Protein AF-A0A7S2WC69-F1 (afdb_monomer_lite)

InterPro domains:
  IPR002048 EF-hand domain [PF13202] (11-28)
  IPR002048 EF-hand domain [PF13499] (43-105)
  IPR002048 EF-hand domain [PS50222] (3-37)
  IPR002048 EF-hand domain [PS50222] (38-73)
  IPR002048 EF-hand domain [SM00054] (7-35)
  IPR002048 EF-hand domain [SM00054] (42-70)
  IPR002048 EF-hand domain [cd00051] (42-104)
  IPR004481 Sodium/potassium/calcium exchanger [PTHR10846] (140-334)
  IPR004837 Sodium/calcium exchanger membrane region [PF01699] (178-333)
  IPR011992 EF-hand domain pair [SSF47473] (5-107)
  IPR018247 EF-Hand 1, calcium-binding site [PS00018] (51-63)
  IPR044880 NCX, central ion-binding domain superfamily [G3DSA:1.20.1420.30] (131-335)

Radius of gyration: 28.77 Å; chains: 1; bounding box: 78×55×78 Å

Foldseek 3Di:
DVVVVVVVVVVQVQQCPPPPSDRDPVSCVVVVVVVVVVLLVVLVVVVCQLPVVPPQFHALVSLVVVVVVVDPDDDPVNSVVLCVLLPVPVVVVPGHHSVSSSVSCCVDPVVVVVCVVVVVLVCVQPCLVCVVVVLVVVLVDPPDDPVSNVVCVVCVVVSVLVVQADRCSDPVSVVCVVRNVVSVVVSCVVVLVVVLVVLCVVCVVVLHFSVLSVVPVVVCVVCVVLVVVLVVCVVVVNNVVSVCSVVVVVVCCVVPVPPPVLVVVQVVCVVVVHPPHPDPCCVVPPLVVVLVVLVVVLVVQLVVLCVVVVVDDDPVSVVVNVVSVVVSSVVNVVSPDCVSSDDPPPPPPPPD

Sequence (352 aa):
SVLIEEQVQRAMDDMDLNQDGQIHFSEFVPWYTRSEERMRTKTRAVFDMFDKDKNGKIDKQEIGDLLSSLGNRVTEDEVENAIAALNAESLAEGGITFEDFKEWYENSLFWTKQIAAAEEAAESCESLWRNVVSQTRDLCSDEKPLRAKLVFLLSLPMLLLFCVIPDCRPPEKEWLAPFTFVGSIAMVGILSFGMVELAEIFGATIGVPDVVMGLTILAAGTSVPDLLSSVIVARQGLGDMAVSSSIGSNIFDVAVGLPIPWLAFNILVTVLDCDDFVQVDGSGSRGLVLNLIVLLCMIALVVVSIAASGWQMTQNFGFAMFIFYFVYLAIALGTTPESDFHRQRCNADDHD

Organism: NCBI:txid1034831

Secondary structure (DSSP, 8-state):
-HHHHHHHHHHHHHH-TT-SSS--HHHHHHHHHHHHHHHHHHHHHHHHHH-SS-SSEE-HHHHHHHHHHHSS---HHHHHHHHHHT-HHHHHTTSEEHHHHHHHHHHSHHHHHHHHHHHHHHHHHHHHHHHHHHHHHHHSSTTS-HHHHHHHHHHHHHHHHHTTS----STT-GGGHHHHHHHHHHHHHHHHHHHHHHHHHHHHHHT--HHHHIIIIIHHHHHHHHHHHHHHHHHTT-HHHHHHHHHHHHHHIIIIITHHHHHHHHHHHHHTT-S------GGGTTHHHHHHHHHHHHHHHHHHHHHHTTT---HHHHHHHHHHHHHHHHHHHHHS-GGGTS-----TT---

pLDDT: mean 73.13, std 13.86, range [34.28, 93.0]

Structure (mmCIF, N/CA/C/O backbone):
data_AF-A0A7S2WC69-F1
#
_entry.id   AF-A0A7S2WC69-F1
#
loop_
_atom_site.group_PDB
_atom_site.id
_atom_site.type_symbol
_atom_site.label_atom_id
_atom_site.label_alt_id
_atom_site.label_comp_id
_atom_site.label_asym_id
_atom_site.label_entity_id
_atom_site.label_seq_id
_atom_site.pdbx_PDB_ins_code
_atom_site.Cartn_x
_atom_site.Cartn_y
_atom_site.Cartn_z
_atom_site.occupancy
_atom_site.B_iso_or_equiv
_atom_site.auth_seq_id
_atom_site.auth_comp_id
_atom_site.auth_asym_id
_atom_site.auth_atom_id
_atom_site.pdbx_PDB_model_num
ATOM 1 N N . SER A 1 1 ? -14.532 -21.604 18.078 1.00 53.53 1 SER A N 1
ATOM 2 C CA . SER A 1 1 ? -14.069 -20.231 17.800 1.00 53.53 1 SER A CA 1
ATOM 3 C C . SER A 1 1 ? -12.737 -20.056 18.502 1.00 53.53 1 SER A C 1
ATOM 5 O O . SER A 1 1 ? -12.699 -19.627 19.642 1.00 53.53 1 SER A O 1
ATOM 7 N N . VAL A 1 2 ? -11.649 -20.462 17.843 1.00 42.81 2 VAL A N 1
ATOM 8 C CA . VAL A 1 2 ? -10.285 -20.462 18.418 1.00 42.81 2 VAL A CA 1
ATOM 9 C C . VAL A 1 2 ? -9.877 -19.061 18.902 1.00 42.81 2 VAL A C 1
ATOM 11 O O . VAL A 1 2 ? -9.259 -18.929 19.946 1.00 42.81 2 VAL A O 1
ATOM 14 N N . LEU A 1 3 ? -10.361 -18.020 18.214 1.00 41.25 3 LEU A N 1
ATOM 15 C CA . LEU A 1 3 ? -10.252 -16.613 18.620 1.00 41.25 3 LEU A CA 1
ATOM 16 C C . LEU A 1 3 ? -10.812 -16.317 20.022 1.00 41.25 3 LEU A C 1
ATOM 18 O O . LEU A 1 3 ? -10.233 -15.520 20.744 1.00 41.25 3 LEU A O 1
ATOM 22 N N . ILE A 1 4 ? -11.909 -16.966 20.425 1.00 50.53 4 ILE A N 1
ATOM 23 C CA . ILE A 1 4 ? -12.541 -16.716 21.731 1.00 50.53 4 ILE A CA 1
ATOM 24 C C . ILE A 1 4 ? -11.743 -17.395 22.849 1.00 50.53 4 ILE A C 1
ATOM 26 O O . ILE A 1 4 ? -11.533 -16.792 23.893 1.00 50.53 4 ILE A O 1
ATOM 30 N N . GLU A 1 5 ? -11.256 -18.621 22.633 1.00 54.81 5 GLU A N 1
ATOM 31 C CA . GLU A 1 5 ? -10.392 -19.305 23.612 1.00 54.81 5 GLU A CA 1
ATOM 32 C C . GLU A 1 5 ? -9.075 -18.554 23.825 1.00 54.81 5 GLU A C 1
ATOM 34 O O . GLU A 1 5 ? -8.616 -18.425 24.956 1.00 54.81 5 GLU A O 1
ATOM 39 N N . GLU A 1 6 ? -8.497 -17.999 22.760 1.00 57.31 6 GLU A N 1
ATOM 40 C CA . GLU A 1 6 ? -7.248 -17.245 22.840 1.00 57.31 6 GLU A CA 1
ATOM 41 C C . GLU A 1 6 ? -7.426 -15.896 23.558 1.00 57.31 6 GLU A C 1
ATOM 43 O O . GLU A 1 6 ? -6.585 -15.510 24.370 1.00 57.31 6 GLU A O 1
ATOM 48 N N . GLN A 1 7 ? -8.543 -15.201 23.320 1.00 49.44 7 GLN A N 1
ATOM 49 C CA . GLN A 1 7 ? -8.890 -13.974 24.044 1.00 49.44 7 GLN A CA 1
ATOM 50 C C . GLN A 1 7 ? -9.142 -14.237 25.536 1.00 49.44 7 GLN A C 1
ATOM 52 O O . GLN A 1 7 ? -8.671 -13.478 26.383 1.00 49.44 7 GLN A O 1
ATOM 57 N N . VAL A 1 8 ? -9.819 -15.340 25.872 1.00 64.75 8 VAL A N 1
ATOM 58 C CA . VAL A 1 8 ? -10.062 -15.742 27.267 1.00 64.75 8 VAL A CA 1
ATOM 59 C C . VAL A 1 8 ? -8.757 -16.115 27.972 1.00 64.75 8 VAL A C 1
ATOM 61 O O . VAL A 1 8 ? -8.552 -15.715 29.116 1.00 64.75 8 VAL A O 1
ATOM 64 N N . GLN A 1 9 ? -7.842 -16.810 27.292 1.00 71.12 9 GLN A N 1
ATOM 65 C CA . GLN A 1 9 ? -6.542 -17.165 27.863 1.00 71.12 9 GLN A CA 1
ATOM 66 C C . GLN A 1 9 ? -5.662 -15.929 28.112 1.00 71.12 9 GLN A C 1
ATOM 68 O O . GLN A 1 9 ? -5.011 -15.843 29.145 1.00 71.12 9 GLN A O 1
ATOM 73 N N . ARG A 1 10 ? -5.695 -14.922 27.230 1.00 62.84 10 ARG A N 1
ATOM 74 C CA . ARG A 1 10 ? -4.974 -13.652 27.448 1.00 62.84 10 ARG A CA 1
ATOM 75 C C . ARG A 1 10 ? -5.518 -12.858 28.628 1.00 62.84 10 ARG A C 1
ATOM 77 O O . ARG A 1 10 ? -4.741 -12.284 29.382 1.00 62.84 10 ARG A O 1
ATOM 84 N N . ALA A 1 11 ? -6.840 -12.819 28.783 1.00 66.00 11 ALA A N 1
ATOM 85 C CA . ALA A 1 11 ? -7.455 -12.187 29.944 1.00 66.00 11 ALA A CA 1
ATOM 86 C C . ALA A 1 11 ? -7.055 -12.916 31.238 1.00 66.00 11 ALA A C 1
ATOM 88 O O . ALA A 1 11 ? -6.791 -12.260 32.241 1.00 66.00 11 ALA A O 1
ATOM 89 N N . MET A 1 12 ? -6.954 -14.251 31.199 1.00 71.25 12 MET A N 1
ATOM 90 C CA . MET A 1 12 ? -6.432 -15.048 32.314 1.00 71.25 12 MET A CA 1
ATOM 91 C C . MET A 1 12 ? -4.975 -14.693 32.631 1.00 71.25 12 MET A C 1
ATOM 93 O O . MET A 1 12 ? -4.681 -14.435 33.789 1.00 71.25 12 MET A O 1
ATOM 97 N N . ASP A 1 13 ? -4.096 -14.599 31.631 1.00 76.38 13 ASP A N 1
ATOM 98 C CA . ASP A 1 13 ? -2.667 -14.314 31.838 1.00 76.38 13 ASP A CA 1
ATOM 99 C C . ASP A 1 13 ? -2.393 -12.880 32.356 1.00 76.38 13 ASP A C 1
ATOM 101 O O . ASP A 1 13 ? -1.411 -12.654 33.060 1.00 76.38 13 ASP A O 1
ATOM 105 N N . ASP A 1 14 ? -3.237 -11.899 32.009 1.00 69.75 14 ASP A N 1
ATOM 106 C CA . ASP A 1 14 ? -3.140 -10.508 32.500 1.00 69.75 14 ASP A CA 1
ATOM 107 C C . ASP A 1 14 ? -3.721 -10.340 33.919 1.00 69.75 14 ASP A C 1
ATOM 109 O O . ASP A 1 14 ? -3.318 -9.446 34.668 1.00 69.75 14 ASP A O 1
ATOM 113 N N . MET A 1 15 ? -4.660 -11.211 34.303 1.00 71.56 15 MET A N 1
ATOM 114 C CA . MET A 1 15 ? -5.221 -11.266 35.656 1.00 71.56 15 MET A CA 1
ATOM 115 C C . MET A 1 15 ? -4.369 -12.102 36.615 1.00 71.56 15 MET A C 1
ATOM 117 O O . MET A 1 15 ? -4.273 -11.754 37.788 1.00 71.56 15 MET A O 1
ATOM 121 N N . ASP A 1 16 ? -3.759 -13.186 36.142 1.00 79.44 16 ASP A N 1
ATOM 122 C CA . ASP A 1 16 ? -2.971 -14.121 36.944 1.00 79.44 16 ASP A CA 1
ATOM 123 C C . ASP A 1 16 ? -1.524 -13.624 37.125 1.00 79.44 16 ASP A C 1
ATOM 125 O O . ASP A 1 16 ? -0.579 -14.019 36.436 1.00 79.44 16 ASP A O 1
ATOM 129 N N . LEU A 1 17 ? -1.354 -12.703 38.077 1.00 73.25 17 LEU A N 1
ATOM 130 C CA . LEU A 1 17 ? -0.066 -12.081 38.396 1.00 73.25 17 LEU A CA 1
ATOM 131 C C . LEU A 1 17 ? 0.955 -13.073 38.968 1.00 73.25 17 LEU A C 1
ATOM 133 O O . LEU A 1 17 ? 2.161 -12.813 38.900 1.00 73.25 17 LEU A O 1
ATOM 137 N N . ASN A 1 18 ? 0.488 -14.164 39.572 1.00 77.38 18 ASN A N 1
ATOM 138 C CA . ASN A 1 18 ? 1.333 -15.149 40.234 1.00 77.38 18 ASN A CA 1
ATOM 139 C C . ASN A 1 18 ? 1.637 -16.382 39.346 1.00 77.38 18 ASN A C 1
ATOM 141 O O . ASN A 1 18 ? 2.547 -17.147 39.680 1.00 77.38 18 ASN A O 1
ATOM 145 N N . GLN A 1 19 ? 0.959 -16.505 38.197 1.00 76.56 19 GLN A N 1
ATOM 146 C CA . GLN A 1 19 ? 1.096 -17.561 37.188 1.00 76.56 19 GLN A CA 1
ATOM 147 C C . GLN A 1 19 ? 0.778 -18.974 37.704 1.00 76.56 19 GLN A C 1
ATOM 149 O O . GLN A 1 19 ? 1.393 -19.953 37.264 1.00 76.56 19 GLN A O 1
ATOM 154 N N . ASP A 1 20 ? -0.152 -19.104 38.648 1.00 80.44 20 ASP A N 1
ATOM 155 C CA . ASP A 1 20 ? -0.577 -20.392 39.207 1.00 80.44 20 ASP A CA 1
ATOM 156 C C . ASP A 1 20 ? -1.740 -21.051 38.439 1.00 80.44 20 ASP A C 1
ATOM 158 O O . ASP A 1 20 ? -2.115 -22.197 38.723 1.00 80.44 20 ASP A O 1
ATOM 162 N N . GLY A 1 21 ? -2.268 -20.370 37.420 1.00 74.75 21 GLY A N 1
ATOM 163 C CA . GLY A 1 21 ? -3.378 -20.817 36.588 1.00 74.75 21 GLY A CA 1
ATOM 164 C C . GLY A 1 21 ? -4.755 -20.626 37.230 1.00 74.75 21 GLY A C 1
ATOM 165 O O . GLY A 1 21 ? -5.743 -21.131 36.686 1.00 74.75 21 GLY A O 1
ATOM 166 N N . GLN A 1 22 ? -4.851 -19.938 38.372 1.00 74.50 22 GLN A N 1
ATOM 167 C CA . GLN A 1 22 ? -6.089 -19.621 39.079 1.00 74.50 22 GLN A CA 1
ATOM 168 C C . GLN A 1 22 ? -6.151 -18.130 39.418 1.00 74.50 22 GLN A C 1
ATOM 170 O O . GLN A 1 22 ? -5.330 -17.593 40.143 1.00 74.50 22 GLN A O 1
ATOM 175 N N . ILE A 1 23 ? -7.212 -17.450 38.982 1.00 76.69 23 ILE A N 1
ATOM 176 C CA . ILE A 1 23 ? -7.395 -16.042 39.348 1.00 76.69 23 ILE A CA 1
ATOM 177 C C . ILE A 1 23 ? -7.898 -15.959 40.785 1.00 76.69 23 ILE A C 1
ATOM 179 O O . ILE A 1 23 ? -9.058 -16.278 41.081 1.00 76.69 23 ILE A O 1
ATOM 183 N N . HIS A 1 24 ? -7.051 -15.469 41.683 1.00 73.81 24 HIS A N 1
ATOM 184 C CA . HIS A 1 24 ? -7.462 -15.187 43.045 1.00 73.81 24 HIS A CA 1
ATOM 185 C C . HIS A 1 24 ? -8.187 -13.838 43.141 1.00 73.81 24 HIS A C 1
ATOM 187 O O . HIS A 1 24 ? -7.911 -12.882 42.418 1.00 73.81 24 HIS A O 1
ATOM 193 N N . PHE A 1 25 ? -9.116 -13.719 44.097 1.00 69.56 25 PHE A N 1
ATOM 194 C CA . PHE A 1 25 ? -9.890 -12.486 44.312 1.00 69.56 25 PHE A CA 1
ATOM 195 C C . PHE A 1 25 ? -8.993 -11.252 44.534 1.00 69.56 25 PHE A C 1
ATOM 197 O O . PHE A 1 25 ? -9.335 -10.143 44.132 1.00 69.56 25 PHE A O 1
ATOM 204 N N . SER A 1 26 ? -7.816 -11.448 45.134 1.00 64.38 26 SER A N 1
ATOM 205 C CA . SER A 1 26 ? -6.798 -10.412 45.336 1.00 64.38 26 SER A CA 1
ATOM 206 C C . SER A 1 26 ? -6.163 -9.886 44.046 1.00 64.38 26 SER A C 1
ATOM 208 O O . SER A 1 26 ? -5.650 -8.772 44.053 1.00 64.38 26 SER A O 1
ATOM 210 N N . GLU A 1 27 ? -6.188 -10.662 42.966 1.00 69.00 27 GLU A N 1
ATOM 211 C CA . GLU A 1 27 ? -5.619 -10.313 41.658 1.00 69.00 27 GLU A CA 1
ATOM 212 C C . GLU A 1 27 ? -6.696 -9.764 40.718 1.00 69.00 27 GLU A C 1
ATOM 214 O O . GLU A 1 27 ? -6.474 -8.794 39.992 1.00 69.00 27 GLU A O 1
ATOM 219 N N . PHE A 1 28 ? -7.913 -10.299 40.836 1.00 64.12 28 PHE A N 1
ATOM 220 C CA . PHE A 1 28 ? -9.080 -9.817 40.107 1.00 64.12 28 PHE A CA 1
ATOM 221 C C . PHE A 1 28 ? -9.453 -8.370 40.463 1.00 64.12 28 PHE A C 1
ATOM 223 O O . PHE A 1 28 ? -9.765 -7.574 39.581 1.00 64.12 28 PHE A O 1
ATOM 230 N N . VAL A 1 29 ? -9.415 -7.998 41.748 1.00 66.56 29 VAL A N 1
ATOM 231 C CA . VAL A 1 29 ? -9.872 -6.671 42.203 1.00 66.56 29 VAL A CA 1
ATOM 232 C C . VAL A 1 29 ? -9.040 -5.519 41.611 1.00 66.56 29 VAL A C 1
ATOM 234 O O . VAL A 1 29 ? -9.641 -4.594 41.058 1.00 66.56 29 VAL A O 1
ATOM 237 N N . PRO A 1 30 ? -7.693 -5.530 41.664 1.00 60.88 30 PRO A N 1
ATOM 238 C CA . PRO A 1 30 ? -6.872 -4.497 41.032 1.00 60.88 30 PRO A CA 1
ATOM 239 C C . PRO A 1 30 ? -7.063 -4.421 39.516 1.00 60.88 30 PRO A C 1
ATOM 241 O O . PRO A 1 30 ? -7.145 -3.322 38.967 1.00 60.88 30 PRO A O 1
ATOM 244 N N . TRP A 1 31 ? -7.157 -5.572 38.845 1.00 63.47 31 TRP A N 1
ATOM 245 C CA . TRP A 1 31 ? -7.359 -5.644 37.400 1.00 63.47 31 TRP A CA 1
ATOM 246 C C . TRP A 1 31 ? -8.713 -5.050 36.991 1.00 63.47 31 TRP A C 1
ATOM 248 O O . TRP A 1 31 ? -8.769 -4.145 36.155 1.00 63.47 31 TRP A O 1
ATOM 258 N N . TYR A 1 32 ? -9.789 -5.465 37.666 1.00 57.19 32 TYR A N 1
ATOM 259 C CA . TYR A 1 32 ? -11.140 -4.956 37.440 1.00 57.19 32 TYR A CA 1
ATOM 260 C C . TYR A 1 32 ? -11.206 -3.443 37.681 1.00 57.19 32 TYR A C 1
ATOM 262 O O . TYR A 1 32 ? -11.653 -2.702 36.808 1.00 57.19 32 TYR A O 1
ATOM 270 N N . THR A 1 33 ? -10.654 -2.963 38.799 1.00 52.22 33 THR A N 1
ATOM 271 C CA . THR A 1 33 ? -10.643 -1.530 39.148 1.00 52.22 33 THR A CA 1
ATOM 272 C C . THR A 1 33 ? -9.888 -0.701 38.102 1.00 52.22 33 THR A C 1
ATOM 274 O O . THR A 1 33 ? -10.355 0.355 37.682 1.00 52.22 33 THR A O 1
ATOM 277 N N . ARG A 1 34 ? -8.745 -1.200 37.611 1.00 54.56 34 ARG A N 1
ATOM 278 C CA . ARG A 1 34 ? -7.941 -0.531 36.577 1.00 54.56 34 ARG A CA 1
ATOM 279 C C . ARG A 1 34 ? -8.631 -0.520 35.215 1.00 54.56 34 ARG A C 1
ATOM 281 O O . ARG A 1 34 ? -8.508 0.457 34.471 1.00 54.56 34 ARG A O 1
ATOM 288 N N . SER A 1 35 ? -9.327 -1.604 34.878 1.00 55.62 35 SER A N 1
ATOM 289 C CA . SER A 1 35 ? -10.117 -1.700 33.650 1.00 55.62 35 SER A CA 1
ATOM 290 C C . SER A 1 35 ? -11.282 -0.706 33.678 1.00 55.62 35 SER A C 1
ATOM 292 O O . SER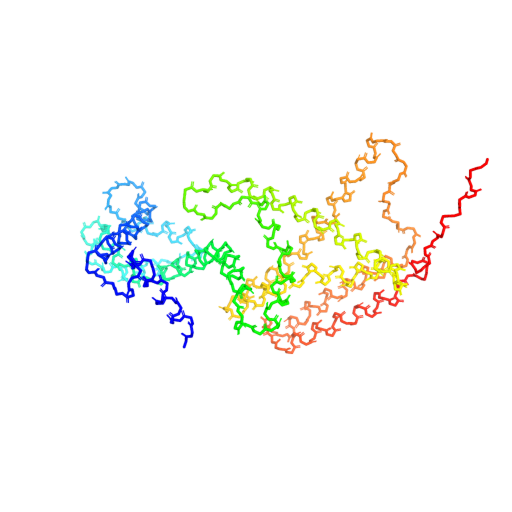 A 1 35 ? -11.457 0.056 32.727 1.00 55.62 35 SER A O 1
ATOM 294 N N . GLU A 1 36 ? -11.989 -0.613 34.806 1.00 59.84 36 GLU A N 1
ATOM 295 C CA . GLU A 1 36 ? -13.123 0.289 34.979 1.00 59.84 36 GLU A CA 1
ATOM 296 C C . GLU A 1 36 ? -12.679 1.757 34.935 1.00 59.84 36 GLU A C 1
ATOM 298 O O . GLU A 1 36 ? -13.287 2.579 34.252 1.00 59.84 36 GLU A O 1
ATOM 303 N N . GLU A 1 37 ? -11.562 2.093 35.586 1.00 55.88 37 GLU A N 1
ATOM 304 C CA . GLU A 1 37 ? -11.028 3.456 35.619 1.00 55.88 37 GLU A CA 1
ATOM 305 C C . GLU A 1 37 ? -10.541 3.921 34.235 1.00 55.88 37 GLU A C 1
ATOM 307 O O . GLU A 1 37 ? -10.793 5.061 33.831 1.00 55.88 37 GLU A O 1
ATOM 312 N N . ARG A 1 38 ? -9.923 3.026 33.448 1.00 59.53 38 ARG A N 1
ATOM 313 C CA . ARG A 1 38 ? -9.536 3.302 32.053 1.00 59.53 38 ARG A CA 1
ATOM 314 C C . ARG A 1 38 ? -10.759 3.558 31.171 1.00 59.53 38 ARG A C 1
ATOM 316 O O . ARG A 1 38 ? -10.749 4.502 30.379 1.00 59.53 38 ARG A O 1
ATOM 323 N N . MET A 1 39 ? -11.800 2.740 31.312 1.00 57.81 39 MET A N 1
ATOM 324 C CA . MET A 1 39 ? -13.048 2.890 30.558 1.00 57.81 39 MET A CA 1
ATOM 325 C C . MET A 1 39 ? -13.786 4.168 30.955 1.00 57.81 39 MET A C 1
ATOM 327 O O . MET A 1 39 ? -14.217 4.923 30.085 1.00 57.81 39 MET A O 1
ATOM 331 N N . ARG A 1 40 ? -13.829 4.491 32.252 1.00 67.56 40 ARG A N 1
ATOM 332 C CA . ARG A 1 40 ? -14.425 5.734 32.753 1.00 67.56 40 ARG A CA 1
ATOM 333 C C . ARG A 1 40 ? -13.680 6.966 32.248 1.00 67.56 40 ARG A C 1
ATOM 335 O O . ARG A 1 40 ? -14.319 7.942 31.878 1.00 67.56 40 ARG A O 1
ATOM 342 N N . THR A 1 41 ? -12.349 6.913 32.185 1.00 66.44 41 THR A N 1
ATOM 343 C CA . THR A 1 41 ? -11.512 8.024 31.699 1.00 66.44 41 THR A CA 1
ATOM 344 C C . THR A 1 41 ? -11.724 8.273 30.206 1.00 66.44 41 THR A C 1
ATOM 346 O O . THR A 1 41 ? -11.879 9.420 29.796 1.00 66.44 41 THR A O 1
ATOM 349 N N . LYS A 1 42 ? -11.798 7.213 29.390 1.00 64.94 42 LYS A N 1
ATOM 350 C CA . LYS A 1 42 ? -12.110 7.329 27.956 1.00 64.94 42 LYS A CA 1
ATOM 351 C C . LYS A 1 42 ? -13.516 7.880 27.726 1.00 64.94 42 LYS A C 1
ATOM 353 O O . LYS A 1 42 ? -13.671 8.838 26.980 1.00 64.94 42 LYS A O 1
ATOM 358 N N . THR A 1 43 ? -14.517 7.332 28.410 1.00 68.50 43 THR A N 1
ATOM 359 C CA . THR A 1 43 ? -15.909 7.800 28.313 1.00 68.50 43 THR A CA 1
ATOM 360 C C . THR A 1 43 ? -16.051 9.244 28.784 1.00 68.50 43 THR A C 1
ATOM 362 O O . THR A 1 43 ? -16.792 10.017 28.186 1.00 68.50 43 THR A O 1
ATOM 365 N N . ARG A 1 44 ? -15.280 9.648 29.802 1.00 77.19 44 ARG A N 1
ATOM 366 C CA . ARG A 1 44 ? -15.229 11.035 30.269 1.00 77.19 44 ARG A CA 1
ATOM 367 C C . ARG A 1 44 ? -14.581 11.976 29.265 1.00 77.19 44 ARG A C 1
ATOM 369 O O . ARG A 1 44 ? -15.126 13.042 29.029 1.00 77.19 44 ARG A O 1
ATOM 376 N N . ALA A 1 45 ? -13.471 11.579 28.649 1.00 75.00 45 ALA A N 1
ATOM 377 C CA . ALA A 1 45 ? -12.839 12.379 27.604 1.00 75.00 45 ALA A CA 1
ATOM 378 C C . ALA A 1 45 ? -13.790 12.605 26.423 1.00 75.00 45 ALA A C 1
ATOM 380 O O . ALA A 1 45 ? -13.847 13.707 25.890 1.00 75.00 45 ALA A O 1
ATOM 381 N N . VAL A 1 46 ? -14.568 11.581 26.057 1.00 71.50 46 VAL A N 1
ATOM 382 C CA . VAL A 1 46 ? -15.622 11.709 25.051 1.00 71.50 46 VAL A CA 1
ATOM 383 C C . VAL A 1 46 ? -16.701 12.667 25.549 1.00 71.50 46 VAL A C 1
ATOM 385 O O . VAL A 1 46 ? -16.964 13.636 24.864 1.00 71.50 46 VAL A O 1
ATOM 388 N N . PHE A 1 47 ? -17.255 12.495 26.750 1.00 76.19 47 PHE A N 1
ATOM 389 C CA . PHE A 1 47 ? -18.244 13.427 27.312 1.00 76.19 47 PHE A CA 1
ATOM 390 C C . PHE A 1 47 ? -17.765 14.890 27.317 1.00 76.19 47 PHE A C 1
ATOM 392 O O . PHE A 1 47 ? -18.492 15.779 26.891 1.00 76.19 47 PHE A O 1
ATOM 399 N N . ASP A 1 48 ? -16.519 15.141 27.721 1.00 79.44 48 ASP A N 1
ATOM 400 C CA . ASP A 1 48 ? -15.932 16.484 27.769 1.00 79.44 48 ASP A CA 1
ATOM 401 C C . ASP A 1 48 ? -15.706 17.091 26.362 1.00 79.44 48 ASP A C 1
ATOM 403 O O . ASP A 1 48 ? -15.492 18.296 26.238 1.00 79.44 48 ASP A O 1
ATOM 407 N N . MET A 1 49 ? -15.733 16.286 25.288 1.00 73.69 49 MET A N 1
ATOM 408 C CA . MET A 1 49 ? -15.784 16.797 23.909 1.00 73.69 49 MET A CA 1
ATOM 409 C C . MET A 1 49 ? -17.190 17.262 23.506 1.00 73.69 49 MET A C 1
ATOM 411 O O . MET A 1 49 ? -17.310 18.074 22.588 1.00 73.69 49 MET A O 1
ATOM 415 N N . PHE A 1 50 ? -18.233 16.724 24.144 1.00 73.94 50 PHE A N 1
ATOM 416 C CA . PHE A 1 50 ? -19.635 17.035 23.859 1.00 73.94 50 PHE A CA 1
ATOM 417 C C . PHE A 1 50 ? -20.093 18.243 24.686 1.00 73.94 50 PHE A C 1
ATOM 419 O O . PHE A 1 50 ? -20.752 19.118 24.141 1.00 73.94 50 PHE A O 1
ATOM 426 N N . ASP A 1 51 ? -19.682 18.306 25.955 1.00 80.00 51 ASP A N 1
ATOM 427 C CA . ASP A 1 51 ? -19.900 19.415 26.892 1.00 80.00 51 ASP A CA 1
ATOM 428 C C . ASP A 1 51 ? -18.913 20.568 26.599 1.00 80.00 51 ASP A C 1
ATOM 430 O O . ASP A 1 51 ? -17.846 20.698 27.215 1.00 80.00 51 ASP A O 1
ATOM 434 N N . LYS A 1 52 ? -19.223 21.384 25.580 1.00 75.19 52 LYS A N 1
ATOM 435 C CA . LYS A 1 52 ? -18.337 22.461 25.094 1.00 75.19 52 LYS A CA 1
ATOM 436 C C . LYS A 1 52 ? -18.231 23.594 26.101 1.00 75.19 52 LYS A C 1
ATOM 438 O O . LYS A 1 52 ? -17.175 24.229 26.207 1.00 75.19 52 LYS A O 1
ATOM 443 N N . ASP A 1 53 ? -19.327 23.889 26.787 1.00 79.75 53 ASP A N 1
ATOM 444 C CA . ASP A 1 53 ? -19.383 24.952 27.783 1.00 79.75 53 ASP A CA 1
ATOM 445 C C . ASP A 1 53 ? -18.883 24.497 29.171 1.00 79.75 53 ASP A C 1
ATOM 447 O O . ASP A 1 53 ? -18.682 25.335 30.057 1.00 79.75 53 ASP A O 1
ATOM 451 N N . LYS A 1 54 ? -18.566 23.201 29.315 1.00 80.19 54 LYS A N 1
ATOM 452 C CA . LYS A 1 54 ? -18.057 22.552 30.530 1.00 80.19 54 LYS A CA 1
ATOM 453 C C . LYS A 1 54 ? -19.005 22.706 31.711 1.00 80.19 54 LYS A C 1
ATOM 455 O O . LYS A 1 54 ? -18.557 22.801 32.862 1.00 80.19 54 LYS A O 1
ATOM 460 N N . ASN A 1 55 ? -20.304 22.774 31.441 1.00 82.06 55 ASN A N 1
ATOM 461 C CA . ASN A 1 55 ? -21.326 22.936 32.463 1.00 82.06 55 ASN A CA 1
ATOM 462 C C . ASN A 1 55 ? -21.642 21.608 33.193 1.00 82.06 55 ASN A C 1
ATOM 464 O O . ASN A 1 55 ? -22.340 21.615 34.212 1.00 82.06 55 ASN A O 1
ATOM 468 N N . GLY A 1 56 ? -21.088 20.482 32.727 1.00 77.62 56 GLY A N 1
ATOM 469 C CA . GLY A 1 56 ? -21.281 19.145 33.283 1.00 77.62 56 GLY A CA 1
ATOM 470 C C . GLY A 1 56 ? -22.527 18.419 32.771 1.00 77.62 56 GLY A C 1
ATOM 471 O O . GLY A 1 56 ? -22.867 17.364 33.317 1.00 77.62 56 GLY A O 1
ATOM 472 N N . 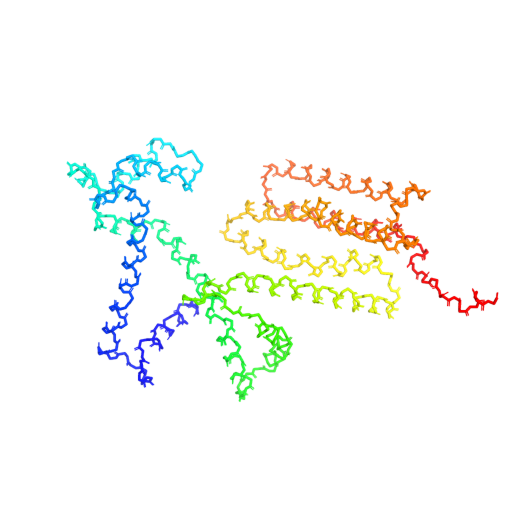LYS A 1 57 ? -23.206 18.965 31.760 1.00 81.50 57 LYS A N 1
ATOM 473 C CA . LYS A 1 57 ? -24.402 18.436 31.101 1.00 81.50 57 LYS A CA 1
ATOM 474 C C . LYS A 1 57 ? -24.310 18.666 29.591 1.00 81.50 57 LYS A C 1
ATOM 476 O O . LYS A 1 57 ? -23.799 19.682 29.155 1.00 81.50 57 LYS A O 1
ATOM 481 N N . ILE A 1 58 ? -24.871 17.751 28.805 1.00 78.12 58 ILE A N 1
ATOM 482 C CA . ILE A 1 58 ? -24.938 17.901 27.345 1.00 78.12 58 ILE A CA 1
ATOM 483 C C . ILE A 1 58 ? -26.344 18.352 26.946 1.00 78.12 58 ILE A C 1
ATOM 485 O O . ILE A 1 58 ? -27.337 17.702 27.305 1.00 78.12 58 ILE A O 1
ATOM 489 N N . ASP A 1 59 ? -26.439 19.448 26.196 1.00 78.00 59 ASP A N 1
ATOM 490 C CA . ASP A 1 59 ? -27.711 19.981 25.708 1.00 78.00 59 ASP A CA 1
ATOM 491 C C . ASP A 1 59 ? -28.076 19.535 24.272 1.00 78.00 59 ASP A C 1
ATOM 493 O O . ASP A 1 59 ? -27.305 18.903 23.547 1.00 78.00 59 ASP A O 1
ATOM 497 N N . LYS A 1 60 ? -29.307 19.846 23.835 1.00 73.62 60 LYS A N 1
ATOM 498 C CA . LYS A 1 60 ? -29.815 19.463 22.501 1.00 73.62 60 LYS A CA 1
ATOM 499 C C . LYS A 1 60 ? -29.010 20.094 21.353 1.00 73.62 60 LYS A C 1
ATOM 501 O O . LYS A 1 60 ? -28.933 19.498 20.278 1.00 73.62 60 LYS A O 1
ATOM 506 N N . GLN A 1 61 ? -28.453 21.288 21.548 1.00 73.75 61 GLN A N 1
ATOM 507 C CA . GLN A 1 61 ? -27.664 21.983 20.530 1.00 73.75 61 GLN A CA 1
ATOM 508 C C . GLN A 1 61 ? -26.272 21.359 20.406 1.00 73.75 61 GLN A C 1
ATOM 510 O O . GLN A 1 61 ? -25.820 21.123 19.289 1.00 73.75 61 GLN A O 1
ATOM 515 N N . GLU A 1 62 ? -25.646 20.989 21.520 1.00 76.69 62 GLU A N 1
ATOM 516 C CA . GLU A 1 62 ? -24.355 20.297 21.553 1.00 76.69 62 GLU A CA 1
ATOM 517 C C . GLU A 1 62 ? -24.415 18.914 20.891 1.00 76.69 62 GLU A C 1
ATOM 519 O O . GLU A 1 62 ? -23.530 18.562 20.106 1.00 76.69 62 GLU A O 1
ATOM 524 N N . ILE A 1 63 ? -25.500 18.161 21.111 1.00 72.38 63 ILE A N 1
ATOM 525 C CA . ILE A 1 63 ? -25.745 16.881 20.420 1.00 72.38 63 ILE A CA 1
ATOM 526 C C . ILE A 1 63 ? -25.869 17.095 18.904 1.00 72.38 63 ILE A C 1
ATOM 528 O O . ILE A 1 63 ? -25.280 16.348 18.121 1.00 72.38 63 ILE A O 1
ATOM 532 N N . GLY A 1 64 ? -26.621 18.116 18.476 1.00 68.62 64 GLY A N 1
ATOM 533 C CA . GLY A 1 64 ? -26.839 18.423 17.057 1.00 68.62 64 GLY A CA 1
ATOM 534 C C . GLY A 1 64 ? -25.572 18.892 16.333 1.00 68.62 64 GLY A C 1
ATOM 535 O O . GLY A 1 64 ? -25.271 18.421 15.231 1.00 68.62 64 GLY A O 1
ATOM 536 N N . ASP A 1 65 ? -24.798 19.770 16.971 1.00 72.00 65 ASP A N 1
ATOM 537 C CA . ASP A 1 65 ? -23.492 20.239 16.496 1.00 72.00 65 ASP A CA 1
ATOM 538 C C . ASP A 1 65 ? -22.527 19.072 16.272 1.00 72.00 65 ASP A C 1
ATOM 540 O O . ASP A 1 65 ? -21.796 19.019 15.280 1.00 72.00 65 ASP A O 1
ATOM 544 N N . LEU A 1 66 ? -22.524 18.122 17.203 1.00 66.62 66 LEU A N 1
ATOM 545 C CA . LEU A 1 66 ? -21.604 17.002 17.178 1.00 66.62 66 LEU A CA 1
ATOM 546 C C . LEU A 1 66 ? -21.993 15.951 16.140 1.00 66.62 66 LEU A C 1
ATOM 548 O O . LEU A 1 66 ? -21.130 15.503 15.383 1.00 66.62 66 LEU A O 1
ATOM 552 N N . LEU A 1 67 ? -23.276 15.600 16.052 1.00 64.44 67 LEU A N 1
ATOM 553 C CA . LEU A 1 67 ? -23.783 14.711 15.006 1.00 64.44 67 LEU A CA 1
ATOM 554 C C . LEU A 1 67 ? -23.462 15.275 13.613 1.00 64.44 67 LEU A C 1
ATOM 556 O O . LEU A 1 67 ? -23.024 14.537 12.731 1.00 64.44 67 LEU A O 1
ATOM 560 N N . SER A 1 68 ? -23.548 16.599 13.460 1.00 66.06 68 SER A N 1
ATOM 561 C CA . SER A 1 68 ? -23.141 17.307 12.241 1.00 66.06 68 SER A CA 1
ATOM 562 C C . SER A 1 68 ? -21.627 17.285 11.983 1.00 66.06 68 SER A C 1
ATOM 564 O O . SER A 1 68 ? -21.203 17.410 10.836 1.00 66.06 68 SER A O 1
ATOM 566 N N . SER A 1 69 ? -20.799 17.133 13.022 1.00 61.59 69 SER A N 1
ATOM 567 C CA . SER A 1 69 ? -19.335 17.042 12.901 1.00 61.59 69 SER A CA 1
ATOM 568 C C . SER A 1 69 ? -18.823 15.625 12.606 1.00 61.59 69 SER A C 1
ATOM 570 O O . SER A 1 69 ? -17.768 15.472 11.995 1.00 61.59 69 SER A O 1
ATOM 572 N N . LEU A 1 70 ? -19.571 14.592 13.012 1.00 50.78 70 LEU A N 1
ATOM 573 C CA . LEU A 1 70 ? -19.208 13.177 12.853 1.00 50.78 70 LEU A CA 1
ATOM 574 C C . LEU A 1 70 ? -19.740 12.540 11.556 1.00 50.78 70 LEU A C 1
ATOM 576 O O . LEU A 1 70 ? -19.331 11.431 11.212 1.00 50.78 70 LEU A O 1
ATOM 580 N N . GLY A 1 71 ? -20.627 13.217 10.823 1.00 48.41 71 GLY A N 1
ATOM 581 C CA . GLY A 1 71 ? -21.195 12.722 9.569 1.00 48.41 71 GLY A CA 1
ATOM 582 C C . GLY A 1 71 ? -21.748 13.838 8.683 1.00 48.41 71 GLY A C 1
ATOM 583 O O . GLY A 1 71 ? -22.090 14.922 9.145 1.00 48.41 71 GLY A O 1
ATOM 584 N N . ASN A 1 72 ? -21.846 13.580 7.377 1.00 47.00 72 ASN A N 1
ATOM 585 C CA . ASN A 1 72 ? -22.462 14.524 6.446 1.00 47.00 72 ASN A CA 1
ATOM 586 C C . ASN A 1 72 ? -23.988 14.565 6.631 1.00 47.00 72 ASN A C 1
ATOM 588 O O . ASN A 1 72 ? -24.642 13.535 6.515 1.00 47.00 72 ASN A O 1
ATOM 592 N N . ARG A 1 73 ? -24.515 15.785 6.828 1.00 45.09 73 ARG A N 1
ATOM 593 C CA . ARG A 1 73 ? -25.940 16.180 6.888 1.00 45.09 73 ARG A CA 1
ATOM 594 C C . ARG A 1 73 ? -26.830 15.217 7.670 1.00 45.09 73 ARG A C 1
ATOM 596 O O . ARG A 1 73 ? -27.651 14.511 7.092 1.00 45.09 73 ARG A O 1
ATOM 603 N N . VAL A 1 74 ? -26.708 15.288 8.987 1.00 56.25 74 VAL A N 1
ATOM 604 C CA . VAL A 1 74 ? -27.677 14.684 9.898 1.00 56.25 74 VAL A CA 1
ATOM 605 C C . VAL A 1 74 ? -29.001 15.439 9.785 1.00 56.25 74 VAL A C 1
ATOM 607 O O . VAL A 1 74 ? -29.032 16.672 9.794 1.00 56.25 74 VAL A O 1
ATOM 610 N N . THR A 1 75 ? -30.086 14.699 9.599 1.00 63.72 75 THR A N 1
ATOM 611 C CA . THR A 1 75 ? -31.445 15.256 9.527 1.00 63.72 75 THR A CA 1
ATOM 612 C C . THR A 1 75 ? -31.998 15.510 10.932 1.00 63.72 75 THR A C 1
ATOM 614 O O . THR A 1 75 ? -31.620 14.819 11.876 1.00 63.72 75 THR A O 1
ATOM 617 N N . GLU A 1 76 ? -32.887 16.499 11.105 1.00 62.03 76 GLU A N 1
ATOM 618 C CA . GLU A 1 76 ? -33.496 16.791 12.422 1.00 62.03 76 GLU A CA 1
ATOM 619 C C . GLU A 1 76 ? -34.164 15.546 13.034 1.00 62.03 76 GLU A C 1
ATOM 621 O O . GLU A 1 76 ? -34.059 15.327 14.239 1.00 62.03 76 GLU A O 1
ATOM 626 N N . ASP A 1 77 ? -34.730 14.676 12.193 1.00 63.75 77 ASP A N 1
ATOM 627 C CA . ASP A 1 77 ? -35.331 13.401 12.592 1.00 63.75 77 ASP A CA 1
ATOM 628 C C . ASP A 1 77 ? -34.308 12.423 13.204 1.00 63.75 77 ASP A C 1
ATOM 630 O O . ASP A 1 77 ? -34.621 11.685 14.136 1.00 63.75 77 ASP A O 1
ATOM 634 N N . GLU A 1 78 ? -33.063 12.399 12.720 1.00 63.16 78 GLU A N 1
ATOM 635 C CA . GLU A 1 78 ? -31.994 11.556 13.278 1.00 63.16 78 GLU A CA 1
ATOM 636 C C . GLU A 1 78 ? -31.495 12.087 14.623 1.00 63.16 78 GLU A C 1
ATOM 638 O O . GLU A 1 78 ? -31.214 11.299 15.528 1.00 63.16 78 GLU A O 1
ATOM 643 N N . VAL A 1 79 ? -31.442 13.414 14.776 1.00 63.78 79 VAL A N 1
ATOM 644 C CA . VAL A 1 79 ? -31.138 14.058 16.060 1.00 63.78 79 VAL A CA 1
ATOM 645 C C . VAL A 1 79 ? -32.241 13.744 17.071 1.00 63.78 79 VAL A C 1
ATOM 647 O O . VAL A 1 79 ? -31.944 13.367 18.203 1.00 63.78 79 VAL A O 1
ATOM 650 N N . GLU A 1 80 ? -33.514 13.822 16.674 1.00 65.62 80 GLU A N 1
ATOM 651 C CA . GLU A 1 80 ? -34.634 13.454 17.546 1.00 65.62 80 GLU A CA 1
ATOM 652 C C . GLU A 1 80 ? -34.657 11.965 17.891 1.00 65.62 80 GLU A C 1
ATOM 654 O O . GLU A 1 80 ? -34.906 11.623 19.044 1.00 65.62 80 GLU A O 1
ATOM 659 N N . ASN A 1 81 ? -34.321 11.078 16.953 1.00 66.19 81 ASN A N 1
ATOM 660 C CA . ASN A 1 81 ? -34.207 9.645 17.226 1.00 66.19 81 ASN A CA 1
ATOM 661 C C . ASN A 1 81 ? -33.044 9.321 18.180 1.00 66.19 81 ASN A C 1
ATOM 663 O O . ASN A 1 81 ? -33.190 8.464 19.053 1.00 66.19 81 ASN A O 1
ATOM 667 N N . ALA A 1 82 ? -31.907 10.015 18.060 1.00 62.09 82 ALA A N 1
ATOM 668 C CA . ALA A 1 82 ? -30.788 9.877 18.992 1.00 62.09 82 ALA A CA 1
ATOM 669 C C . ALA A 1 82 ? -31.167 10.363 20.402 1.00 62.09 82 ALA A C 1
ATOM 671 O O . ALA A 1 82 ? -30.881 9.685 21.386 1.00 62.09 82 ALA A O 1
ATOM 672 N N . ILE A 1 83 ? -31.882 11.488 20.490 1.00 66.00 83 ILE A N 1
ATOM 673 C CA . ILE A 1 83 ? -32.415 12.043 21.743 1.00 66.00 83 ILE A CA 1
ATOM 674 C C . ILE A 1 83 ? -33.476 11.118 22.358 1.00 66.00 83 ILE A C 1
ATOM 676 O O . ILE A 1 83 ? -33.503 10.931 23.571 1.00 66.00 83 ILE A O 1
ATOM 680 N N . ALA A 1 84 ? -34.328 10.497 21.541 1.00 66.38 84 ALA A N 1
ATOM 681 C CA . ALA A 1 84 ? -35.323 9.534 22.003 1.00 66.38 84 ALA A CA 1
ATOM 682 C C . ALA A 1 84 ? -34.676 8.249 22.549 1.00 66.38 84 ALA A C 1
ATOM 684 O O . ALA A 1 84 ? -35.174 7.675 23.516 1.00 66.38 84 ALA A O 1
ATOM 685 N N . ALA A 1 85 ? -33.548 7.822 21.970 1.00 63.50 85 ALA A N 1
ATOM 686 C CA . ALA A 1 85 ? -32.755 6.698 22.467 1.00 63.50 85 ALA A CA 1
ATOM 687 C C . ALA A 1 85 ? -32.006 7.009 23.779 1.00 63.50 85 ALA A C 1
ATOM 689 O O . ALA A 1 85 ? -31.644 6.084 24.501 1.00 63.50 85 ALA A O 1
ATOM 690 N N . LEU A 1 86 ? -31.797 8.291 24.099 1.00 63.50 86 LEU A N 1
ATOM 691 C CA . LEU A 1 86 ? -31.116 8.786 25.304 1.00 63.50 86 LEU A CA 1
ATOM 692 C C . LEU A 1 86 ? -32.014 8.855 26.558 1.00 63.50 86 LEU A C 1
ATOM 694 O O . LEU A 1 86 ? -31.580 9.377 27.576 1.00 63.50 86 LEU A O 1
ATOM 698 N N . ASN A 1 87 ? -33.232 8.297 26.513 1.00 60.91 87 ASN A N 1
ATOM 699 C CA . ASN A 1 87 ? -34.289 8.453 27.523 1.00 60.91 87 ASN A CA 1
ATOM 700 C C . ASN A 1 87 ? -34.708 9.925 27.731 1.00 60.91 87 ASN A C 1
ATOM 702 O O . ASN A 1 87 ? -34.001 10.756 28.293 1.00 60.91 87 ASN A O 1
ATOM 706 N N . ALA A 1 88 ? -35.936 10.247 27.317 1.00 53.78 88 ALA A N 1
ATOM 707 C CA . ALA A 1 88 ? -36.479 11.609 27.316 1.00 53.78 88 ALA A CA 1
ATOM 708 C C . ALA A 1 88 ? -36.634 12.261 28.713 1.00 53.78 88 ALA A C 1
ATOM 710 O O . ALA A 1 88 ? -36.898 13.462 28.788 1.00 53.78 88 ALA A O 1
ATOM 711 N N . GLU A 1 89 ? -36.478 11.509 29.809 1.00 56.69 89 GLU A N 1
ATOM 712 C CA . GLU A 1 89 ? -36.622 12.022 31.180 1.00 56.69 89 GLU A CA 1
ATOM 713 C C . GLU A 1 89 ? -35.473 12.966 31.584 1.00 56.69 89 GLU A C 1
ATOM 715 O O . GLU A 1 89 ? -35.751 14.032 32.131 1.00 56.69 89 GLU A O 1
ATOM 720 N N . SER A 1 90 ? -34.213 12.682 31.223 1.00 54.84 90 SER A N 1
ATOM 721 C CA . SER A 1 90 ? -33.079 13.564 31.579 1.00 54.84 90 SER A CA 1
ATOM 722 C C . SER A 1 90 ? -33.059 14.889 30.808 1.00 54.84 90 SER A C 1
ATOM 724 O O . SER A 1 90 ? -32.577 15.903 31.315 1.00 54.84 90 SER A O 1
ATOM 726 N N . LEU A 1 91 ? -33.654 14.952 29.609 1.00 55.59 91 LEU A N 1
ATOM 727 C CA . LEU A 1 91 ? -33.823 16.231 28.904 1.00 55.59 91 LEU A CA 1
ATOM 728 C C . LEU A 1 91 ? -34.859 17.145 29.571 1.00 55.59 91 LEU A C 1
ATOM 730 O O . LEU A 1 91 ? -34.761 18.367 29.434 1.00 55.59 91 LEU A O 1
ATOM 734 N N . ALA A 1 92 ? -35.817 16.591 30.320 1.00 55.09 92 ALA A N 1
ATOM 735 C CA . ALA A 1 92 ? -36.783 17.385 31.076 1.00 55.09 92 ALA A CA 1
ATOM 736 C C . ALA A 1 92 ? -36.138 18.108 32.280 1.00 55.09 92 ALA A C 1
ATOM 738 O O . ALA A 1 92 ? -36.656 19.134 32.720 1.00 55.09 92 ALA A O 1
ATOM 739 N N . GLU A 1 93 ? -34.982 17.634 32.764 1.00 58.28 93 GLU A N 1
ATOM 740 C CA . GLU A 1 93 ? -34.212 18.221 33.876 1.00 58.28 93 GLU A CA 1
ATOM 741 C C . GLU A 1 93 ? -33.079 19.175 33.431 1.00 58.28 93 GLU A C 1
ATOM 743 O O . GLU A 1 93 ? -32.222 19.585 34.227 1.00 58.28 93 GLU A O 1
ATOM 748 N N . GLY A 1 94 ? -33.088 19.591 32.160 1.00 64.50 94 GLY A N 1
ATOM 749 C CA . GLY A 1 94 ? -32.202 20.640 31.650 1.00 64.50 94 GLY A CA 1
ATOM 750 C C . GLY A 1 94 ? -30.814 20.165 31.214 1.00 64.50 94 GLY A C 1
ATOM 751 O O . GLY A 1 94 ? -29.859 20.921 31.367 1.00 64.50 94 GLY A O 1
ATOM 752 N N . GLY A 1 95 ? -30.696 18.936 30.700 1.00 69.56 95 GLY A N 1
ATOM 753 C CA . GLY A 1 95 ? -29.492 18.429 30.025 1.00 69.56 95 GLY A CA 1
ATOM 754 C C . GLY A 1 95 ? -29.080 17.033 30.494 1.00 69.56 95 GLY A C 1
ATOM 755 O O . GLY A 1 95 ? -29.401 16.630 31.609 1.00 69.56 95 GLY A O 1
ATOM 756 N N . ILE A 1 96 ? -28.362 16.299 29.645 1.00 76.94 96 ILE A N 1
ATOM 757 C CA . ILE A 1 96 ? -27.948 14.909 29.892 1.00 76.94 96 ILE A CA 1
ATOM 758 C C . ILE A 1 96 ? -26.724 14.901 30.806 1.00 76.94 96 ILE A C 1
ATOM 760 O O . ILE A 1 96 ? -25.717 15.538 30.496 1.00 76.94 96 ILE A O 1
ATOM 764 N N . THR A 1 97 ? -26.793 14.183 31.926 1.00 80.38 97 THR A N 1
ATOM 765 C CA . THR A 1 97 ? -25.666 14.077 32.862 1.00 80.38 97 THR A CA 1
ATOM 766 C C . THR A 1 97 ? -24.621 13.064 32.384 1.00 80.38 97 THR A C 1
ATOM 768 O O . THR A 1 97 ? -24.884 12.248 31.502 1.00 80.38 97 THR A O 1
ATOM 771 N N . PHE A 1 98 ? -23.419 13.083 32.972 1.00 78.88 98 PHE A N 1
ATOM 772 C CA . PHE A 1 98 ? -22.364 12.119 32.626 1.00 78.88 98 PHE A CA 1
ATOM 773 C C . PHE A 1 98 ? -22.788 10.656 32.821 1.00 78.88 98 PHE A C 1
ATOM 775 O O . PHE A 1 98 ? -22.388 9.809 32.030 1.00 78.88 98 PHE A O 1
ATOM 782 N N . GLU A 1 99 ? -23.587 10.356 33.847 1.00 77.75 99 GLU A N 1
ATOM 783 C CA . GLU A 1 99 ? -24.033 8.984 34.120 1.00 77.75 99 GLU A CA 1
ATOM 784 C C . GLU A 1 99 ? -25.055 8.510 33.077 1.00 77.75 99 GLU A C 1
ATOM 786 O O . GLU A 1 99 ? -24.906 7.416 32.536 1.00 77.75 99 GLU A O 1
ATOM 791 N N . ASP A 1 100 ? -26.006 9.370 32.696 1.00 76.62 100 ASP A N 1
ATOM 792 C CA . ASP A 1 100 ? -26.978 9.073 31.631 1.00 76.62 100 ASP A CA 1
ATOM 793 C C . ASP A 1 100 ? -26.282 8.915 30.272 1.00 76.62 100 ASP A C 1
ATOM 795 O O . ASP A 1 100 ? -26.571 8.002 29.494 1.00 76.62 100 ASP A O 1
ATOM 799 N N . PHE A 1 101 ? -25.311 9.793 29.996 1.00 76.38 101 PHE A N 1
ATOM 800 C CA . PHE A 1 101 ? -24.483 9.701 28.802 1.00 76.38 101 PHE A CA 1
ATOM 801 C C . PHE A 1 101 ? -23.665 8.415 28.799 1.00 76.38 101 PHE A C 1
ATOM 803 O O . PHE A 1 101 ? -23.592 7.768 27.763 1.00 76.38 101 PHE A O 1
ATOM 810 N N . LYS A 1 102 ? -23.062 8.023 29.928 1.00 75.44 102 LYS A N 1
ATOM 811 C CA . LYS A 1 102 ? -22.280 6.788 30.045 1.00 75.44 102 LYS A CA 1
ATOM 812 C C . LYS A 1 102 ? -23.142 5.570 29.728 1.00 75.44 102 LYS A C 1
ATOM 814 O O . LYS A 1 102 ? -22.732 4.756 28.907 1.00 75.44 102 LYS A O 1
ATOM 819 N N . GLU A 1 103 ? -24.327 5.465 30.324 1.00 73.81 103 GLU A N 1
ATOM 820 C CA . GLU A 1 103 ? -25.222 4.323 30.113 1.00 73.81 103 GLU A CA 1
ATOM 821 C C . GLU A 1 103 ? -25.696 4.226 28.655 1.00 73.81 103 GLU A C 1
ATOM 823 O O . GLU A 1 103 ? -25.684 3.147 28.057 1.00 73.81 103 GLU A O 1
ATOM 828 N N . TRP A 1 104 ? -26.053 5.353 28.036 1.00 73.81 104 TRP A N 1
ATOM 829 C CA . TRP A 1 104 ? -26.373 5.372 26.610 1.00 73.81 104 TRP A CA 1
ATOM 830 C C . TRP A 1 104 ? -25.157 5.060 25.738 1.00 73.81 104 TRP A C 1
ATOM 832 O O . TRP A 1 104 ? -25.255 4.271 24.797 1.00 73.81 104 TRP A O 1
ATOM 842 N N . TYR A 1 105 ? -24.009 5.663 26.044 1.00 71.12 105 TYR A N 1
ATOM 843 C CA . TYR A 1 105 ? -22.790 5.530 25.261 1.00 71.12 105 TYR A CA 1
ATOM 844 C C . TYR A 1 105 ? -22.323 4.078 25.259 1.00 71.12 105 TYR A C 1
ATOM 846 O O . TYR A 1 105 ? -22.112 3.533 24.180 1.00 71.12 105 TYR A O 1
ATOM 854 N N . GLU A 1 106 ? -22.289 3.416 26.418 1.00 67.38 106 GLU A N 1
ATOM 855 C CA . GLU A 1 106 ? -21.929 1.999 26.566 1.00 67.38 106 GLU A CA 1
ATOM 856 C C . GLU A 1 106 ? -22.882 1.054 25.814 1.00 67.38 106 GLU A C 1
ATOM 858 O O . GLU A 1 106 ? -22.450 0.025 25.291 1.00 67.38 106 GLU A O 1
ATOM 863 N N . ASN A 1 107 ? -24.159 1.422 25.686 1.00 65.81 107 ASN A N 1
ATOM 864 C CA . ASN A 1 107 ? -25.157 0.657 24.933 1.00 65.81 107 ASN A CA 1
ATOM 865 C C . ASN A 1 107 ? -25.252 1.055 23.448 1.00 65.81 107 ASN A C 1
ATOM 867 O O . ASN A 1 107 ? -25.992 0.438 22.676 1.00 65.81 107 ASN A O 1
ATOM 871 N N . SER A 1 108 ? -24.513 2.079 23.019 1.00 67.38 108 SER A N 1
ATOM 872 C CA . SER A 1 108 ? -24.585 2.596 21.658 1.00 67.38 108 SER A CA 1
ATOM 873 C C . SER A 1 108 ? -23.809 1.732 20.654 1.00 67.38 108 SER A C 1
ATOM 875 O O . SER A 1 108 ? -22.752 1.152 20.927 1.00 67.38 108 SER A O 1
ATOM 877 N N . LEU A 1 109 ? -24.286 1.729 19.406 1.00 55.31 109 LEU A N 1
ATOM 878 C CA . LEU A 1 109 ? -23.588 1.118 18.265 1.00 55.31 109 LEU A CA 1
ATOM 879 C C . LEU A 1 109 ? -22.253 1.832 17.938 1.00 55.31 109 LEU A C 1
ATOM 881 O O . LEU A 1 109 ? -21.444 1.331 17.159 1.00 55.31 109 LEU A O 1
ATOM 885 N N . PHE A 1 110 ? -22.014 3.008 18.529 1.00 58.47 110 PHE A N 1
ATOM 886 C CA . PHE A 1 110 ? -20.781 3.781 18.391 1.00 58.47 110 PHE A CA 1
ATOM 887 C C . PHE A 1 110 ? -19.673 3.265 19.311 1.00 58.47 110 PHE A C 1
ATOM 889 O O . PHE A 1 110 ? -18.538 3.115 18.864 1.00 58.47 110 PHE A O 1
ATOM 896 N N . TRP A 1 111 ? -20.003 2.936 20.561 1.00 54.28 111 TRP A N 1
ATOM 897 C CA . TRP A 1 111 ? -19.066 2.362 21.531 1.00 54.28 111 TRP A CA 1
ATOM 898 C C . TRP A 1 111 ? -18.529 1.012 21.079 1.00 54.28 111 TRP A C 1
ATOM 900 O O . TRP A 1 111 ? -17.324 0.790 21.095 1.00 54.28 111 TRP A O 1
ATOM 910 N N . THR A 1 112 ? -19.402 0.154 20.556 1.00 55.28 112 THR A N 1
ATOM 911 C CA . THR A 1 112 ? -18.996 -1.136 19.978 1.00 55.28 112 THR A CA 1
ATOM 912 C C . THR A 1 112 ? -18.053 -0.971 18.784 1.00 55.28 112 THR A C 1
ATOM 914 O O . THR A 1 112 ? -17.056 -1.684 18.701 1.00 55.28 112 THR A O 1
ATOM 917 N N . LYS A 1 113 ? -18.292 0.003 17.893 1.00 54.22 113 LYS A N 1
ATOM 918 C CA . LYS A 1 113 ? -17.380 0.312 16.776 1.00 54.22 113 LYS A CA 1
ATOM 919 C C . LYS A 1 113 ? -16.046 0.900 17.236 1.00 54.22 113 LYS A C 1
ATOM 921 O O . LYS A 1 113 ? -15.011 0.520 16.699 1.00 54.22 113 LYS A O 1
ATOM 926 N N . GLN A 1 114 ? -16.053 1.816 18.204 1.00 55.78 114 GLN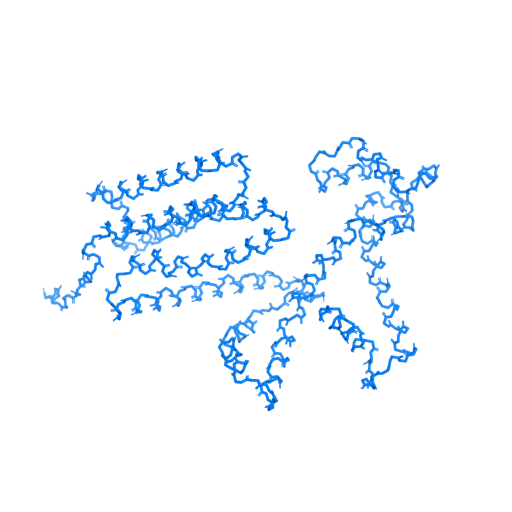 A N 1
ATOM 927 C CA . GLN A 1 114 ? -14.819 2.403 18.731 1.00 55.78 114 GLN A CA 1
ATOM 928 C C . GLN A 1 114 ? -13.998 1.396 19.532 1.00 55.78 114 GLN A C 1
ATOM 930 O O . GLN A 1 114 ? -12.779 1.401 19.405 1.00 55.78 114 GLN A O 1
ATOM 935 N N . ILE A 1 115 ? -14.639 0.523 20.316 1.00 54.88 115 ILE A N 1
ATOM 936 C CA . ILE A 1 115 ? -13.958 -0.591 20.978 1.00 54.88 115 ILE A CA 1
ATOM 937 C C . ILE A 1 115 ? -13.366 -1.511 19.929 1.00 54.88 115 ILE A C 1
ATOM 939 O O . ILE A 1 115 ? -12.176 -1.756 20.007 1.00 54.88 115 ILE A O 1
ATOM 943 N N . ALA A 1 116 ? -14.130 -1.937 18.920 1.00 52.34 116 ALA A N 1
ATOM 944 C CA . ALA A 1 116 ? -13.609 -2.812 17.873 1.00 52.34 116 ALA A CA 1
ATOM 945 C C . ALA A 1 116 ? -12.412 -2.186 17.136 1.00 52.34 116 ALA A C 1
ATOM 947 O O . ALA A 1 116 ? -11.401 -2.851 16.950 1.00 52.34 116 ALA A O 1
ATOM 948 N N . ALA A 1 117 ? -12.475 -0.897 16.787 1.00 49.72 117 ALA A N 1
ATOM 949 C CA . ALA A 1 117 ? -11.359 -0.189 16.156 1.00 49.72 117 ALA A CA 1
ATOM 950 C C . ALA A 1 117 ? -10.157 -0.010 17.103 1.00 49.72 117 ALA A C 1
ATOM 952 O O . ALA A 1 117 ? -9.008 -0.123 16.683 1.00 49.72 117 ALA A O 1
ATOM 953 N N . ALA A 1 118 ? -10.400 0.265 18.388 1.00 48.12 118 ALA A N 1
ATOM 954 C CA . ALA A 1 118 ? -9.353 0.391 19.398 1.00 48.12 118 ALA A CA 1
ATOM 955 C C . ALA A 1 118 ? -8.741 -0.964 19.779 1.00 48.12 118 ALA A C 1
ATOM 957 O O . ALA A 1 118 ? -7.570 -1.012 20.143 1.00 48.12 118 ALA A O 1
ATOM 958 N N . GLU A 1 119 ? -9.514 -2.042 19.701 1.00 53.25 119 GLU A N 1
ATOM 959 C CA . GLU A 1 119 ? -9.116 -3.425 19.938 1.00 53.25 119 GLU A CA 1
ATOM 960 C C . GLU A 1 119 ? -8.338 -3.959 18.736 1.00 53.25 119 GLU A C 1
ATOM 962 O O . GLU A 1 119 ? -7.257 -4.487 18.935 1.00 53.25 119 GLU A O 1
ATOM 967 N N . GLU A 1 120 ? -8.765 -3.690 17.498 1.00 52.19 120 GLU A N 1
ATOM 968 C CA . GLU A 1 120 ? -7.994 -3.966 16.275 1.00 52.19 120 GLU A CA 1
ATOM 969 C C . GLU A 1 120 ? -6.669 -3.183 16.265 1.00 52.19 120 GLU A C 1
ATOM 971 O O . GLU A 1 120 ? -5.602 -3.737 15.984 1.00 52.19 120 GLU A O 1
ATOM 976 N N . ALA A 1 121 ? -6.702 -1.906 16.663 1.00 49.16 121 ALA A N 1
ATOM 977 C CA . ALA A 1 121 ? -5.493 -1.120 16.864 1.00 49.16 121 ALA A CA 1
ATOM 978 C C . ALA A 1 121 ? -4.618 -1.732 17.967 1.00 49.16 121 ALA A C 1
ATOM 980 O O . ALA A 1 121 ? -3.441 -1.969 17.718 1.00 49.16 121 ALA A O 1
ATOM 981 N N . ALA A 1 122 ? -5.161 -2.060 19.144 1.00 47.66 122 ALA A N 1
ATOM 982 C CA . ALA A 1 122 ? -4.413 -2.654 20.255 1.00 47.66 122 ALA A CA 1
ATOM 983 C C . ALA A 1 122 ? -3.843 -4.045 19.923 1.00 47.66 122 ALA A C 1
ATOM 985 O O . ALA A 1 122 ? -2.699 -4.335 20.275 1.00 47.66 122 ALA A O 1
ATOM 986 N N . GLU A 1 123 ? -4.578 -4.875 19.186 1.00 50.53 123 GLU A N 1
ATOM 987 C CA . GLU A 1 123 ? -4.106 -6.146 18.644 1.00 50.53 123 GLU A CA 1
ATOM 988 C C . GLU A 1 123 ? -2.958 -5.911 17.661 1.00 50.53 123 GLU A C 1
ATOM 990 O O . GLU A 1 123 ? -1.938 -6.598 17.736 1.00 50.53 123 GLU A O 1
ATOM 995 N N . SER A 1 124 ? -3.031 -4.885 16.807 1.00 46.81 124 SER A N 1
ATOM 996 C CA . SER A 1 124 ? -1.893 -4.490 15.972 1.00 46.81 124 SER A CA 1
ATOM 997 C C . SER A 1 124 ? -0.688 -4.055 16.827 1.00 46.81 124 SER A C 1
ATOM 999 O O . SER A 1 124 ? 0.438 -4.476 16.549 1.00 46.81 124 SER A O 1
ATOM 1001 N N . CYS A 1 125 ? -0.912 -3.292 17.907 1.00 42.69 125 CYS A N 1
ATOM 1002 C CA . CYS A 1 125 ? 0.106 -2.760 18.821 1.00 42.69 125 CYS A CA 1
ATOM 1003 C C . CYS A 1 125 ? 0.853 -3.852 19.584 1.00 42.69 125 CYS A C 1
ATOM 1005 O O . CYS A 1 125 ? 2.075 -3.813 19.711 1.00 42.69 125 CYS A O 1
ATOM 1007 N N . GLU A 1 126 ? 0.122 -4.834 20.093 1.00 49.69 126 GLU A N 1
ATOM 1008 C CA . GLU A 1 126 ? 0.646 -5.833 21.015 1.00 49.69 126 GLU A CA 1
ATOM 1009 C C . GLU A 1 126 ? 1.041 -7.139 20.298 1.00 49.69 126 GLU A C 1
ATOM 1011 O O . GLU A 1 126 ? 1.713 -7.993 20.882 1.00 49.69 126 GLU A O 1
ATOM 1016 N N . SER A 1 127 ? 0.652 -7.306 19.026 1.00 53.66 127 SER A N 1
ATOM 1017 C CA . SER A 1 127 ? 0.994 -8.475 18.207 1.00 53.66 127 SER A CA 1
ATOM 1018 C C . SER A 1 127 ? 2.444 -8.470 17.752 1.00 53.66 127 SER A C 1
ATOM 1020 O O . SER A 1 127 ? 3.052 -9.526 17.716 1.00 53.66 127 SER A O 1
ATOM 1022 N N . LEU A 1 128 ? 3.051 -7.329 17.432 1.00 55.12 128 LEU A N 1
ATOM 1023 C CA . LEU A 1 128 ? 4.310 -7.350 16.677 1.00 55.12 128 LEU A CA 1
ATOM 1024 C C . LEU A 1 128 ? 5.482 -7.920 17.501 1.00 55.12 128 LEU A C 1
ATOM 1026 O O . LEU A 1 128 ? 6.049 -8.942 17.121 1.00 55.12 128 LEU A O 1
ATOM 1030 N N . TRP A 1 129 ? 5.781 -7.362 18.680 1.00 58.34 129 TRP A N 1
ATOM 1031 C CA . TRP A 1 129 ? 6.853 -7.873 19.551 1.00 58.34 129 TRP A CA 1
ATOM 1032 C C . TRP A 1 129 ? 6.504 -9.185 20.259 1.00 58.34 129 TRP A C 1
ATOM 1034 O O . TRP A 1 129 ? 7.384 -10.028 20.437 1.00 58.34 129 TRP A O 1
ATOM 1044 N N . ARG A 1 130 ? 5.236 -9.422 20.620 1.00 56.72 130 ARG A N 1
ATOM 1045 C CA . ARG A 1 130 ? 4.841 -10.737 21.149 1.00 56.72 130 ARG A CA 1
ATOM 1046 C C . ARG A 1 130 ? 4.907 -11.817 20.085 1.00 56.72 130 ARG A C 1
ATOM 1048 O O . ARG A 1 130 ? 5.337 -12.910 20.417 1.00 56.72 130 ARG A O 1
ATOM 1055 N N . ASN A 1 131 ? 4.572 -11.541 18.826 1.00 59.53 131 ASN A N 1
ATOM 1056 C CA . ASN A 1 131 ? 4.750 -12.490 17.726 1.00 59.53 131 ASN A CA 1
ATOM 1057 C C . ASN A 1 131 ? 6.233 -12.770 17.500 1.00 59.53 131 ASN A C 1
ATOM 1059 O O . ASN A 1 131 ? 6.603 -13.927 17.371 1.00 59.53 131 ASN A O 1
ATOM 1063 N N . VAL A 1 132 ? 7.100 -11.754 17.552 1.00 62.69 132 VAL A N 1
ATOM 1064 C CA . VAL A 1 132 ? 8.560 -11.952 17.507 1.00 62.69 132 VAL A CA 1
ATOM 1065 C C . VAL A 1 132 ? 9.014 -12.902 18.619 1.00 62.69 132 VAL A C 1
ATOM 1067 O O . VAL A 1 132 ? 9.679 -13.903 18.360 1.00 62.69 132 VAL A O 1
ATOM 1070 N N . VAL A 1 133 ? 8.656 -12.604 19.869 1.00 65.81 133 VAL A N 1
ATOM 1071 C CA . VAL A 1 133 ? 9.135 -13.332 21.055 1.00 65.81 133 VAL A CA 1
ATOM 1072 C C . VAL A 1 133 ? 8.502 -14.723 21.176 1.00 65.81 133 VAL A C 1
ATOM 1074 O O . VAL A 1 133 ? 9.192 -15.686 21.503 1.00 65.81 133 VAL A O 1
ATOM 1077 N N . SER A 1 134 ? 7.209 -14.863 20.883 1.00 63.41 134 SER A N 1
ATOM 1078 C CA . SER A 1 134 ? 6.518 -16.160 20.864 1.00 63.41 134 SER A CA 1
ATOM 1079 C C . SER A 1 134 ? 7.025 -17.034 19.725 1.00 63.41 134 SER A C 1
ATOM 1081 O O . SER A 1 134 ? 7.427 -18.163 19.980 1.00 63.41 134 SER A O 1
ATOM 1083 N N . GLN A 1 135 ? 7.136 -16.509 18.500 1.00 62.00 135 GLN A N 1
ATOM 1084 C CA . GLN A 1 135 ? 7.623 -17.286 17.362 1.00 62.00 135 GLN A CA 1
ATOM 1085 C C . GLN A 1 135 ? 9.107 -17.666 17.503 1.00 62.00 135 GLN A C 1
ATOM 1087 O O . GLN A 1 135 ? 9.496 -18.760 17.100 1.00 62.00 135 GLN A O 1
ATOM 1092 N N . THR A 1 136 ? 9.942 -16.817 18.118 1.00 64.50 136 THR A N 1
ATOM 1093 C CA . THR A 1 136 ? 11.336 -17.181 18.447 1.00 64.50 136 THR A CA 1
ATOM 1094 C C . THR A 1 136 ? 11.416 -18.244 19.540 1.00 64.50 136 THR A C 1
ATOM 1096 O O . THR A 1 136 ? 12.189 -19.193 19.408 1.00 64.50 136 THR A O 1
ATOM 1099 N N . ARG A 1 137 ? 10.587 -18.148 20.588 1.00 66.19 137 ARG A N 1
ATOM 1100 C CA . ARG A 1 137 ? 10.444 -19.197 21.612 1.00 66.19 137 ARG A CA 1
ATOM 1101 C C . ARG A 1 137 ? 9.953 -20.518 21.003 1.00 66.19 137 ARG A C 1
ATOM 1103 O O . ARG A 1 137 ? 10.427 -21.582 21.390 1.00 66.19 137 ARG A O 1
ATOM 1110 N N . ASP A 1 138 ? 9.079 -20.440 20.007 1.00 63.38 138 ASP A N 1
ATOM 1111 C CA . ASP A 1 138 ? 8.488 -21.569 19.288 1.00 63.38 138 ASP A CA 1
ATOM 1112 C C . ASP A 1 138 ? 9.430 -22.277 18.299 1.00 63.38 138 ASP A C 1
ATOM 1114 O O . ASP A 1 138 ? 9.166 -23.408 17.895 1.00 63.38 138 ASP A O 1
ATOM 1118 N N . LEU A 1 139 ? 10.529 -21.649 17.878 1.00 60.81 139 LEU A N 1
ATOM 1119 C CA . LEU A 1 139 ? 11.578 -22.324 17.096 1.00 60.81 139 LEU A CA 1
ATOM 1120 C C . LEU A 1 139 ? 12.423 -23.255 17.951 1.00 60.81 139 LEU A C 1
ATOM 1122 O O . LEU A 1 139 ? 12.881 -24.296 17.470 1.00 60.81 139 LEU A O 1
ATOM 1126 N N . CYS A 1 140 ? 12.648 -22.827 19.194 1.00 64.56 140 CYS A N 1
ATOM 1127 C CA . CYS A 1 140 ? 13.420 -23.542 20.196 1.00 64.56 140 CYS A CA 1
ATOM 1128 C C . CYS A 1 140 ? 12.636 -24.714 20.800 1.00 64.56 140 CYS A C 1
ATOM 1130 O O . CYS A 1 140 ? 13.225 -25.499 21.537 1.00 64.56 140 CYS A O 1
ATOM 1132 N N . SER A 1 141 ? 11.341 -24.856 20.490 1.00 62.41 141 SER A N 1
ATOM 1133 C CA . SER A 1 141 ? 10.566 -26.044 20.835 1.00 62.41 141 SER A CA 1
ATOM 1134 C C . SER A 1 141 ? 10.665 -27.114 19.736 1.00 62.41 141 SER A C 1
ATOM 1136 O O . SER A 1 141 ? 10.608 -26.853 18.525 1.00 62.41 141 SER A O 1
ATOM 1138 N N . ASP A 1 142 ? 10.849 -28.364 20.159 1.00 68.00 142 ASP A N 1
ATOM 1139 C CA . ASP A 1 142 ? 11.012 -29.511 19.257 1.00 68.00 142 ASP A CA 1
ATOM 1140 C C . ASP A 1 142 ? 9.692 -29.967 18.604 1.00 68.00 142 ASP A C 1
ATOM 1142 O O . ASP A 1 142 ? 9.709 -30.738 17.648 1.00 68.00 142 ASP A O 1
ATOM 1146 N N . GLU A 1 143 ? 8.544 -29.452 19.055 1.00 70.19 143 GLU A N 1
ATOM 1147 C CA . GLU A 1 143 ? 7.215 -29.974 18.699 1.00 70.19 143 GLU A CA 1
ATOM 1148 C C . GLU A 1 143 ? 6.601 -29.393 17.410 1.00 70.19 143 GLU A C 1
ATOM 1150 O O . GLU A 1 143 ? 5.618 -29.935 16.898 1.00 70.19 143 GLU A O 1
ATOM 1155 N N . LYS A 1 144 ? 7.151 -28.312 16.832 1.00 66.88 144 LYS A N 1
ATOM 1156 C CA . LYS A 1 144 ? 6.536 -27.654 15.659 1.00 66.88 144 LYS A CA 1
ATOM 1157 C C . LYS A 1 144 ? 6.972 -28.243 14.307 1.00 66.88 144 LYS A C 1
ATOM 1159 O O . LYS A 1 144 ? 8.150 -28.556 14.110 1.00 66.88 144 LYS A O 1
ATOM 1164 N N . PRO A 1 145 ? 6.054 -28.323 13.317 1.00 79.12 145 PRO A N 1
ATOM 1165 C CA . PRO A 1 145 ? 6.354 -28.860 11.993 1.00 79.12 145 PRO A CA 1
ATOM 1166 C C . PRO A 1 145 ? 7.420 -28.030 11.262 1.00 79.12 145 PRO A C 1
ATOM 1168 O O . PRO A 1 145 ? 7.420 -26.801 11.324 1.00 79.12 145 PRO A O 1
ATOM 1171 N N . LEU A 1 146 ? 8.272 -28.700 10.474 1.00 77.88 146 LEU A N 1
ATOM 1172 C CA . LEU A 1 146 ? 9.342 -28.098 9.653 1.00 77.88 146 LEU A CA 1
ATOM 1173 C C . LEU A 1 146 ? 8.884 -26.891 8.814 1.00 77.88 146 LEU A C 1
ATOM 1175 O O . LEU A 1 146 ? 9.639 -25.939 8.636 1.00 77.88 146 LEU A O 1
ATOM 1179 N N . ARG A 1 147 ? 7.634 -26.901 8.336 1.00 76.56 147 ARG A N 1
ATOM 1180 C CA . ARG A 1 147 ? 7.044 -25.783 7.583 1.00 76.56 147 ARG A CA 1
ATOM 1181 C C . ARG A 1 147 ? 6.973 -24.495 8.404 1.00 76.56 147 ARG A C 1
ATOM 1183 O O . ARG A 1 147 ? 7.303 -23.443 7.877 1.00 76.56 147 ARG A O 1
ATOM 1190 N N . ALA A 1 148 ? 6.592 -24.574 9.679 1.00 70.19 148 ALA A N 1
ATOM 1191 C CA . ALA A 1 148 ? 6.516 -23.405 10.554 1.00 70.19 148 ALA A CA 1
ATOM 1192 C C . ALA A 1 148 ? 7.912 -22.823 10.826 1.00 70.19 148 ALA A C 1
ATOM 1194 O O . ALA A 1 148 ? 8.088 -21.609 10.779 1.00 70.19 148 ALA A O 1
ATOM 1195 N N . LYS A 1 149 ? 8.919 -23.691 11.009 1.00 75.69 149 LYS A N 1
ATOM 1196 C CA . LYS A 1 149 ? 10.320 -23.273 11.185 1.00 75.69 149 LYS A CA 1
ATOM 1197 C C . LYS A 1 149 ? 10.868 -22.570 9.934 1.00 75.69 149 LYS A C 1
ATOM 1199 O O . LYS A 1 149 ? 11.532 -21.546 10.054 1.00 75.69 149 LYS A O 1
ATOM 1204 N N . LEU A 1 150 ? 10.546 -23.074 8.737 1.00 79.75 150 LEU A N 1
ATOM 1205 C CA . LEU A 1 150 ? 10.930 -22.448 7.463 1.00 79.75 150 LEU A CA 1
ATOM 1206 C C . LEU A 1 150 ? 10.232 -21.106 7.222 1.00 79.75 150 LEU A C 1
ATOM 1208 O O . LEU A 1 150 ? 10.887 -20.151 6.818 1.00 79.75 150 LEU A O 1
ATOM 1212 N N . VAL A 1 151 ? 8.924 -21.024 7.480 1.00 75.25 151 VAL A N 1
ATOM 1213 C CA . VAL A 1 151 ? 8.164 -19.771 7.346 1.00 75.25 151 VAL A CA 1
ATOM 1214 C C . VAL A 1 151 ? 8.716 -18.709 8.293 1.00 75.25 151 VAL A C 1
ATOM 1216 O O . VAL A 1 151 ? 8.928 -17.582 7.861 1.00 75.25 151 VAL A O 1
ATOM 1219 N N . PHE A 1 152 ? 9.037 -19.079 9.537 1.00 73.00 152 PHE A N 1
ATOM 1220 C CA . PHE A 1 152 ? 9.672 -18.157 10.471 1.00 73.00 152 PHE A CA 1
ATOM 1221 C C . PHE A 1 152 ? 11.045 -17.685 9.981 1.00 73.00 152 PHE A C 1
ATOM 1223 O O . PHE A 1 152 ? 11.337 -16.493 10.016 1.00 73.00 152 PHE A O 1
ATOM 1230 N N . LEU A 1 153 ? 11.896 -18.609 9.520 1.00 77.38 153 LEU A N 1
ATOM 1231 C CA . LEU A 1 153 ? 13.225 -18.266 9.009 1.00 77.38 153 LEU A CA 1
ATOM 1232 C C . LEU A 1 153 ? 13.129 -17.281 7.835 1.00 77.38 153 LEU A C 1
ATOM 1234 O O . LEU A 1 153 ? 13.940 -16.366 7.733 1.00 77.38 153 LEU A O 1
ATOM 1238 N N . LEU A 1 154 ? 12.114 -17.449 6.983 1.00 78.19 154 LEU A N 1
ATOM 1239 C CA . LEU A 1 154 ? 11.828 -16.554 5.867 1.00 78.19 154 LEU A CA 1
ATOM 1240 C C . LEU A 1 154 ? 11.293 -15.187 6.325 1.00 78.19 154 LEU A C 1
ATOM 1242 O O . LEU A 1 154 ? 11.606 -14.183 5.694 1.00 78.19 154 LEU A O 1
ATOM 1246 N N . SER A 1 155 ? 10.516 -15.123 7.412 1.00 73.69 155 SER A N 1
ATOM 1247 C CA . SER A 1 155 ? 9.995 -13.864 7.971 1.00 73.69 155 SER A CA 1
ATOM 1248 C C . SER A 1 155 ? 10.978 -13.140 8.900 1.00 73.69 155 SER A C 1
ATOM 1250 O O . SER A 1 155 ? 10.801 -11.958 9.180 1.00 73.69 155 SER A O 1
ATOM 1252 N N . LEU A 1 156 ? 12.032 -13.814 9.364 1.00 75.75 156 LEU A N 1
ATOM 1253 C CA . LEU A 1 156 ? 13.069 -13.282 10.258 1.00 75.75 156 LEU A CA 1
ATOM 1254 C C . LEU A 1 156 ? 13.747 -11.993 9.743 1.00 75.75 156 LEU A C 1
ATOM 1256 O O . LEU A 1 156 ? 13.902 -11.063 10.535 1.00 75.75 156 LEU A O 1
ATOM 1260 N N . PRO A 1 157 ? 14.108 -11.859 8.450 1.00 77.81 157 PRO A N 1
ATOM 1261 C CA . PRO A 1 157 ? 14.682 -10.621 7.925 1.00 77.81 157 PRO A CA 1
ATOM 1262 C C . PRO A 1 157 ? 13.701 -9.452 8.043 1.00 77.81 157 PRO A C 1
ATOM 1264 O O . PRO A 1 157 ? 14.091 -8.360 8.442 1.00 77.81 157 PRO A O 1
ATOM 1267 N N . MET A 1 158 ? 12.419 -9.704 7.757 1.00 69.81 158 MET A N 1
ATOM 1268 C CA . MET A 1 158 ? 11.343 -8.721 7.892 1.00 69.81 158 MET A CA 1
ATOM 1269 C C . MET A 1 158 ? 11.172 -8.300 9.358 1.00 69.81 158 MET A C 1
ATOM 1271 O O . MET A 1 158 ? 10.998 -7.127 9.661 1.00 69.81 158 MET A O 1
ATOM 1275 N N . LEU A 1 159 ? 11.313 -9.254 10.279 1.00 67.25 159 LEU A N 1
ATOM 1276 C CA . LEU A 1 159 ? 11.233 -9.059 11.723 1.00 67.25 159 LEU A CA 1
ATOM 1277 C C . LEU A 1 159 ? 12.346 -8.159 12.274 1.00 67.25 159 LEU A C 1
ATOM 1279 O O . LEU A 1 159 ? 12.081 -7.238 13.040 1.00 67.25 159 LEU A O 1
ATOM 1283 N N . LEU A 1 160 ? 13.592 -8.413 11.860 1.00 70.25 160 LEU A N 1
ATOM 1284 C CA . LEU A 1 160 ? 14.757 -7.609 12.244 1.00 70.25 160 LEU A CA 1
ATOM 1285 C C . LEU A 1 160 ? 14.661 -6.175 11.721 1.00 70.25 160 LEU A C 1
ATOM 1287 O O . LEU A 1 160 ? 15.150 -5.248 12.360 1.00 70.25 160 LEU A O 1
ATOM 1291 N N . LEU A 1 161 ? 14.005 -5.999 10.578 1.00 68.69 161 LEU A N 1
ATOM 1292 C CA . LEU A 1 161 ? 13.745 -4.702 9.972 1.00 68.69 161 LEU A CA 1
ATOM 1293 C C . LEU A 1 161 ? 12.802 -3.844 10.828 1.00 68.69 161 LEU A C 1
ATOM 1295 O O . LEU A 1 161 ? 13.013 -2.643 10.970 1.00 68.69 161 LEU A O 1
ATOM 1299 N N . PHE A 1 162 ? 11.805 -4.463 11.466 1.00 66.69 162 PHE A N 1
ATOM 1300 C CA . PHE A 1 162 ? 10.895 -3.773 12.384 1.00 66.69 162 PHE A CA 1
ATOM 1301 C C . PHE A 1 162 ? 11.573 -3.326 13.685 1.00 66.69 162 PHE A C 1
ATOM 1303 O O . PHE A 1 162 ? 11.107 -2.380 14.311 1.00 66.69 162 PHE A O 1
ATOM 1310 N N . CYS A 1 163 ? 12.708 -3.923 14.063 1.00 68.19 163 CYS A N 1
ATOM 1311 C CA . CYS A 1 163 ? 13.517 -3.447 15.190 1.00 68.19 163 CYS A CA 1
ATOM 1312 C C . CYS A 1 163 ? 14.182 -2.083 14.917 1.00 68.19 163 CYS A C 1
ATOM 1314 O O . CYS A 1 163 ? 14.641 -1.433 15.855 1.00 68.19 163 CYS A O 1
ATOM 1316 N N . VAL A 1 164 ? 14.273 -1.666 13.647 1.00 75.25 164 VAL A N 1
ATOM 1317 C CA . VAL A 1 164 ? 14.934 -0.419 13.226 1.00 75.25 164 VAL A CA 1
ATOM 1318 C C . VAL A 1 164 ? 14.042 0.803 13.468 1.00 75.25 164 VAL A C 1
ATOM 1320 O O . VAL A 1 164 ? 14.551 1.902 13.686 1.00 75.25 164 VAL A O 1
ATOM 1323 N N . ILE A 1 165 ? 12.719 0.625 13.460 1.00 81.19 165 ILE A N 1
ATOM 1324 C CA . ILE A 1 165 ? 11.749 1.716 13.586 1.00 81.19 165 ILE A CA 1
ATOM 1325 C C . ILE A 1 165 ? 11.211 1.730 15.026 1.00 81.19 165 ILE A C 1
ATOM 1327 O O . ILE A 1 165 ? 10.765 0.691 15.517 1.00 81.19 165 ILE A O 1
ATOM 1331 N N . PRO A 1 166 ? 11.244 2.879 15.734 1.00 75.69 166 PRO A N 1
ATOM 1332 C CA . PRO A 1 166 ? 10.670 2.963 17.071 1.00 75.69 166 PRO A CA 1
ATOM 1333 C C . PRO A 1 166 ? 9.171 2.641 17.034 1.00 75.69 166 PRO A C 1
ATOM 1335 O O . PRO A 1 166 ? 8.501 2.900 16.043 1.00 75.69 166 PRO A O 1
ATOM 1338 N N . ASP A 1 167 ? 8.628 2.084 18.113 1.00 72.94 167 ASP A N 1
ATOM 1339 C CA . ASP A 1 167 ? 7.198 1.780 18.194 1.00 72.94 167 ASP A CA 1
ATOM 1340 C C . ASP A 1 167 ? 6.454 2.908 18.928 1.00 72.94 167 ASP A C 1
ATOM 1342 O O . ASP A 1 167 ? 6.707 3.154 20.112 1.00 72.94 167 ASP A O 1
ATOM 1346 N N . CYS A 1 168 ? 5.560 3.614 18.227 1.00 72.44 168 CYS A N 1
ATOM 1347 C CA . CYS A 1 168 ? 4.749 4.714 18.773 1.00 72.44 168 CYS A CA 1
ATOM 1348 C C . CYS A 1 168 ? 3.363 4.278 19.262 1.00 72.44 168 CYS A C 1
ATOM 1350 O O . CYS A 1 168 ? 2.582 5.112 19.708 1.00 72.44 168 CYS A O 1
ATOM 1352 N N . ARG A 1 169 ? 3.045 2.988 19.151 1.00 66.94 169 ARG A N 1
ATOM 1353 C CA . ARG A 1 169 ? 1.743 2.409 19.487 1.00 66.94 169 ARG A CA 1
ATOM 1354 C C . ARG A 1 169 ? 1.402 2.312 20.984 1.00 66.94 169 ARG A C 1
ATOM 1356 O O . ARG A 1 169 ? 0.215 2.367 21.303 1.00 66.94 169 ARG A O 1
ATOM 1363 N N . PRO A 1 170 ? 2.361 2.133 21.916 1.00 63.94 170 PRO A N 1
ATOM 1364 C CA . PRO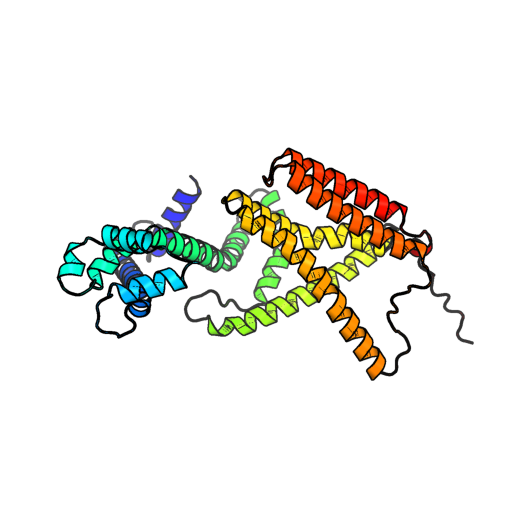 A 1 170 ? 2.039 2.083 23.339 1.00 63.94 170 PRO A CA 1
ATOM 1365 C C . PRO A 1 170 ? 1.471 3.420 23.849 1.00 63.94 170 PRO A C 1
ATOM 1367 O O . PRO A 1 170 ? 2.031 4.470 23.509 1.00 63.94 170 PRO A O 1
ATOM 1370 N N . PRO A 1 171 ? 0.435 3.402 24.715 1.00 49.44 171 PRO A N 1
ATOM 1371 C CA . PRO A 1 171 ? -0.017 4.613 25.396 1.00 49.44 171 PRO A CA 1
ATOM 1372 C C . PRO A 1 171 ? 1.174 5.199 26.173 1.00 49.44 171 PRO A C 1
ATOM 1374 O O . PRO A 1 171 ? 1.915 4.437 26.787 1.00 49.44 171 PRO A O 1
ATOM 1377 N N . GLU A 1 172 ? 1.381 6.521 26.094 1.00 63.47 172 GLU A N 1
ATOM 1378 C CA . GLU A 1 172 ? 2.556 7.303 26.567 1.00 63.47 172 GLU A CA 1
ATOM 1379 C C . GLU A 1 172 ? 3.703 7.520 25.552 1.00 63.47 172 GLU A C 1
ATOM 1381 O O . GLU A 1 172 ? 4.523 8.422 25.745 1.00 63.47 172 GLU A O 1
ATOM 1386 N N . LYS A 1 173 ? 3.773 6.770 24.441 1.00 70.44 173 LYS A N 1
ATOM 1387 C CA . LYS A 1 173 ? 4.856 6.887 23.433 1.00 70.44 173 LYS A CA 1
ATOM 1388 C C . LYS A 1 173 ? 4.446 7.545 22.114 1.00 70.44 173 LYS A C 1
ATOM 1390 O O . LYS A 1 173 ? 5.233 7.568 21.170 1.00 70.44 173 LYS A O 1
ATOM 1395 N N . GLU A 1 174 ? 3.268 8.154 22.064 1.00 73.31 174 GLU A N 1
ATOM 1396 C CA . GLU A 1 174 ? 2.717 8.806 20.865 1.00 73.31 174 GLU A CA 1
ATOM 1397 C C . GLU A 1 174 ? 3.618 9.923 20.316 1.00 73.31 174 GLU A C 1
ATOM 1399 O O . GLU A 1 174 ? 3.663 10.159 19.113 1.00 73.31 174 GLU A O 1
ATOM 1404 N N . TRP A 1 175 ? 4.423 10.562 21.169 1.00 80.81 175 TRP A N 1
ATOM 1405 C CA . TRP A 1 175 ? 5.395 11.578 20.752 1.00 80.81 175 TRP A CA 1
ATOM 1406 C C . TRP A 1 175 ? 6.488 11.036 19.810 1.00 80.81 175 TRP A C 1
ATOM 1408 O O . TRP A 1 175 ? 7.138 11.815 19.113 1.00 80.81 175 TRP A O 1
ATOM 1418 N N . LEU A 1 176 ? 6.686 9.711 19.763 1.00 82.75 176 LEU A N 1
ATOM 1419 C CA . LEU A 1 176 ? 7.587 9.059 18.814 1.00 82.75 176 LEU A CA 1
ATOM 1420 C C . LEU A 1 176 ? 6.990 8.976 17.404 1.00 82.75 176 LEU A C 1
ATOM 1422 O O . LEU A 1 176 ? 7.749 8.768 16.460 1.00 82.75 176 LEU A O 1
ATOM 1426 N N . ALA A 1 177 ? 5.676 9.174 17.235 1.00 82.12 177 ALA A N 1
ATOM 1427 C CA . ALA A 1 177 ? 4.972 9.069 15.956 1.00 82.12 177 ALA A CA 1
ATOM 1428 C C . ALA A 1 177 ? 5.692 9.755 14.774 1.00 82.12 177 ALA A C 1
ATOM 1430 O O . ALA A 1 177 ? 5.934 9.070 13.778 1.00 82.12 177 ALA A O 1
ATOM 1431 N N . PRO A 1 178 ? 6.137 11.028 14.846 1.00 88.06 178 PRO A N 1
ATOM 1432 C CA . PRO A 1 178 ? 6.864 11.649 13.735 1.00 88.06 178 PRO A CA 1
ATOM 1433 C C . PRO A 1 178 ? 8.170 10.922 13.381 1.00 88.06 178 PRO A C 1
ATOM 1435 O O . PRO A 1 178 ? 8.494 10.781 12.204 1.00 88.06 178 PRO A O 1
ATOM 1438 N N . PHE A 1 179 ? 8.902 10.402 14.370 1.00 87.44 179 PHE A N 1
ATOM 1439 C CA . PHE A 1 179 ? 10.126 9.631 14.130 1.00 87.44 179 PHE A CA 1
ATOM 1440 C C . PHE A 1 179 ? 9.825 8.274 13.495 1.00 87.44 179 PHE A C 1
ATOM 1442 O O . PHE A 1 179 ? 10.530 7.859 12.578 1.00 87.44 179 PHE A O 1
ATOM 1449 N N . THR A 1 180 ? 8.760 7.602 13.941 1.00 87.06 180 THR A N 1
ATOM 1450 C CA . THR A 1 180 ? 8.316 6.337 13.337 1.00 87.06 180 THR A CA 1
ATOM 1451 C C . THR A 1 180 ? 7.867 6.526 11.892 1.00 87.06 180 THR A C 1
ATOM 1453 O O . THR A 1 180 ? 8.196 5.711 11.032 1.00 87.06 180 THR A O 1
ATOM 1456 N N . PHE A 1 181 ? 7.189 7.639 11.601 1.00 87.31 181 PHE A N 1
ATOM 1457 C CA . PHE A 1 181 ? 6.710 7.984 10.271 1.00 87.31 181 PHE A CA 1
ATOM 1458 C C . PHE A 1 181 ? 7.876 8.228 9.307 1.00 87.31 181 PHE A C 1
ATOM 1460 O O . PHE A 1 181 ? 7.964 7.582 8.265 1.00 87.31 181 PHE A O 1
ATOM 1467 N N . VAL A 1 182 ? 8.829 9.086 9.689 1.00 90.31 182 VAL A N 1
ATOM 1468 C CA . VAL A 1 182 ? 10.030 9.356 8.880 1.00 90.31 182 VAL A CA 1
ATOM 1469 C C . VAL A 1 182 ? 10.892 8.100 8.728 1.00 90.31 182 VAL A C 1
ATOM 1471 O O . VAL A 1 182 ? 11.369 7.815 7.630 1.00 90.31 182 VAL A O 1
ATOM 1474 N N . GLY A 1 183 ? 11.054 7.318 9.800 1.00 89.25 183 GLY A N 1
ATOM 1475 C CA . GLY A 1 183 ? 11.778 6.047 9.763 1.00 89.25 183 GLY A CA 1
ATOM 1476 C C . GLY A 1 183 ? 11.149 5.043 8.797 1.00 89.25 183 GLY A C 1
ATOM 1477 O O . GLY A 1 183 ? 11.862 4.411 8.022 1.00 89.25 183 GLY A O 1
ATOM 1478 N N . SER A 1 184 ? 9.817 4.957 8.776 1.00 87.75 184 SER A N 1
ATOM 1479 C CA . SER A 1 184 ? 9.078 4.099 7.843 1.00 87.75 184 SER A CA 1
ATOM 1480 C C . SER A 1 184 ? 9.269 4.540 6.393 1.00 87.75 184 SER A C 1
ATOM 1482 O O . SER A 1 184 ? 9.563 3.704 5.545 1.00 87.75 184 SER A O 1
ATOM 1484 N N . ILE A 1 185 ? 9.189 5.846 6.108 1.00 89.69 185 ILE A N 1
ATOM 1485 C CA . ILE A 1 185 ? 9.433 6.386 4.759 1.00 89.69 185 ILE A CA 1
ATOM 1486 C C . ILE A 1 185 ? 10.854 6.056 4.287 1.00 89.69 185 ILE A C 1
ATOM 1488 O O . ILE A 1 185 ? 11.037 5.564 3.174 1.00 89.69 185 ILE A O 1
ATOM 1492 N N . ALA A 1 186 ? 11.861 6.283 5.135 1.00 90.12 186 ALA A N 1
ATOM 1493 C CA . ALA A 1 186 ? 13.250 5.980 4.802 1.00 90.12 186 ALA A CA 1
ATOM 1494 C C . ALA A 1 186 ? 13.460 4.479 4.546 1.00 90.12 186 ALA A C 1
ATOM 1496 O O . ALA A 1 186 ? 14.122 4.098 3.582 1.00 90.12 186 ALA A O 1
ATOM 1497 N N . MET A 1 187 ? 12.856 3.625 5.375 1.00 87.50 187 MET A N 1
ATOM 1498 C CA . MET A 1 187 ? 12.940 2.173 5.238 1.00 87.50 187 MET A CA 1
ATOM 1499 C C . MET A 1 187 ? 12.296 1.680 3.938 1.00 87.50 187 MET A C 1
ATOM 1501 O O . MET A 1 187 ? 12.904 0.885 3.221 1.00 87.50 187 MET A O 1
ATOM 1505 N N . VAL A 1 188 ? 11.099 2.180 3.610 1.00 87.69 188 VAL A N 1
ATOM 1506 C CA . VAL A 1 188 ? 10.421 1.893 2.338 1.00 87.69 188 VAL A CA 1
ATOM 1507 C C . VAL A 1 188 ? 11.296 2.337 1.169 1.00 87.69 188 VAL A C 1
ATOM 1509 O O . VAL A 1 188 ? 11.451 1.571 0.225 1.00 87.69 188 VAL A O 1
ATOM 1512 N N . GLY A 1 189 ? 11.938 3.507 1.249 1.00 88.75 189 GLY A N 1
ATOM 1513 C CA . GLY A 1 189 ? 12.874 3.984 0.226 1.00 88.75 189 GLY A CA 1
ATOM 1514 C C . GLY A 1 189 ? 14.074 3.052 0.015 1.00 88.75 189 GLY A C 1
ATOM 1515 O O . GLY A 1 189 ? 14.349 2.653 -1.115 1.00 88.75 189 GLY A O 1
ATOM 1516 N N . ILE A 1 190 ? 14.751 2.648 1.095 1.00 89.12 190 ILE A N 1
ATOM 1517 C CA . ILE A 1 190 ? 15.915 1.743 1.035 1.00 89.12 190 ILE A CA 1
ATOM 1518 C C . ILE A 1 190 ? 15.521 0.373 0.469 1.00 89.12 190 ILE A C 1
ATOM 1520 O O . ILE A 1 190 ? 16.213 -0.168 -0.395 1.00 89.12 190 ILE A O 1
ATOM 1524 N N . LEU A 1 191 ? 14.406 -0.193 0.938 1.00 87.31 191 LEU A N 1
ATOM 1525 C CA . LEU A 1 191 ? 13.920 -1.480 0.445 1.00 87.31 191 LEU A CA 1
ATOM 1526 C C . LEU A 1 191 ? 13.450 -1.407 -1.005 1.00 87.31 191 LEU A C 1
ATOM 1528 O O . LEU A 1 191 ? 13.699 -2.344 -1.758 1.00 87.31 191 LEU A O 1
ATOM 1532 N N . SER A 1 192 ? 12.817 -0.305 -1.406 1.00 88.06 192 SER A N 1
ATOM 1533 C CA . SER A 1 192 ? 12.383 -0.103 -2.790 1.00 88.06 192 SER A CA 1
ATOM 1534 C C . SER A 1 192 ? 13.580 -0.022 -3.733 1.00 88.06 192 SER A C 1
ATOM 1536 O O . SER A 1 192 ? 13.562 -0.661 -4.779 1.00 88.06 192 SER A O 1
ATOM 1538 N N . PHE A 1 193 ? 14.650 0.675 -3.335 1.00 89.06 193 PHE A N 1
ATOM 1539 C CA . PHE A 1 193 ? 15.900 0.705 -4.097 1.00 89.06 193 PHE A CA 1
ATOM 1540 C C . PHE A 1 193 ? 16.495 -0.701 -4.261 1.00 89.06 193 PHE A C 1
ATOM 1542 O O . PHE A 1 193 ? 16.760 -1.138 -5.378 1.00 89.06 193 PHE A O 1
ATOM 1549 N N . GLY A 1 194 ? 16.626 -1.454 -3.162 1.00 89.81 194 GLY A N 1
ATOM 1550 C CA . GLY A 1 194 ? 17.125 -2.830 -3.220 1.00 89.81 194 GLY A CA 1
ATOM 1551 C C . GLY A 1 194 ? 16.244 -3.762 -4.059 1.00 89.81 194 GLY A C 1
ATOM 1552 O O . GLY A 1 194 ? 16.760 -4.617 -4.772 1.00 89.81 194 GLY A O 1
ATOM 1553 N N . MET A 1 195 ? 14.920 -3.594 -4.006 1.00 88.12 195 MET A N 1
ATOM 1554 C CA . MET A 1 195 ? 13.970 -4.369 -4.806 1.00 88.12 195 MET A CA 1
ATOM 1555 C C . MET A 1 195 ? 14.156 -4.128 -6.309 1.00 88.12 195 MET A C 1
ATOM 1557 O O . MET A 1 195 ? 14.154 -5.097 -7.065 1.00 88.12 195 MET A O 1
ATOM 1561 N N . VAL A 1 196 ? 14.324 -2.871 -6.734 1.00 88.75 196 VAL A N 1
ATOM 1562 C CA . VAL A 1 196 ? 14.527 -2.516 -8.150 1.00 88.75 196 VAL A CA 1
ATOM 1563 C C . VAL A 1 196 ? 15.848 -3.088 -8.666 1.00 88.75 196 VAL A C 1
ATOM 1565 O O . VAL A 1 196 ? 15.833 -3.847 -9.630 1.00 88.75 196 VAL A O 1
ATOM 1568 N N . GLU A 1 197 ? 16.958 -2.851 -7.965 1.00 89.44 197 GLU A N 1
ATOM 1569 C CA . GLU A 1 197 ? 18.288 -3.366 -8.336 1.00 89.44 197 GLU A CA 1
ATOM 1570 C C . GLU A 1 197 ? 18.310 -4.898 -8.454 1.00 89.44 197 GLU A C 1
ATOM 1572 O O . GLU A 1 197 ? 18.815 -5.474 -9.420 1.00 89.44 197 GLU A O 1
ATOM 1577 N N . LEU A 1 198 ? 17.717 -5.597 -7.479 1.00 90.19 198 LEU A N 1
ATOM 1578 C CA . LEU A 1 198 ? 17.642 -7.058 -7.512 1.00 90.19 198 LEU A CA 1
ATOM 1579 C C . LEU A 1 198 ? 16.751 -7.562 -8.650 1.00 90.19 198 LEU A C 1
ATOM 1581 O O . LEU A 1 198 ? 17.072 -8.588 -9.253 1.00 90.19 198 LEU A O 1
ATOM 1585 N N . ALA A 1 199 ? 15.653 -6.865 -8.953 1.00 88.25 199 ALA A N 1
ATOM 1586 C CA . ALA A 1 199 ? 14.790 -7.206 -10.077 1.00 88.25 199 ALA A CA 1
ATOM 1587 C C . ALA A 1 199 ? 15.516 -7.016 -11.418 1.00 88.25 199 ALA A C 1
ATOM 1589 O O . ALA A 1 199 ? 15.430 -7.897 -12.269 1.00 88.25 199 ALA A O 1
ATOM 1590 N N . GLU A 1 200 ? 16.284 -5.942 -11.593 1.00 86.19 200 GLU A N 1
ATOM 1591 C CA . GLU A 1 200 ? 17.084 -5.699 -12.801 1.00 86.19 200 GLU A CA 1
ATOM 1592 C C . GLU A 1 200 ? 18.186 -6.753 -12.982 1.00 86.19 200 GLU A C 1
ATOM 1594 O O . GLU A 1 200 ? 18.307 -7.361 -14.047 1.00 86.19 200 GLU A O 1
ATOM 1599 N N . ILE A 1 201 ? 18.946 -7.067 -11.925 1.00 88.75 201 ILE A N 1
ATOM 1600 C CA . ILE A 1 201 ? 19.971 -8.126 -11.966 1.00 88.75 201 ILE A CA 1
ATOM 1601 C C . ILE A 1 201 ? 19.337 -9.482 -12.298 1.00 88.75 201 ILE A C 1
ATOM 1603 O O . ILE A 1 201 ? 19.878 -10.261 -13.095 1.00 88.75 201 ILE A O 1
ATOM 1607 N N . PHE A 1 202 ? 18.185 -9.780 -11.694 1.00 89.12 202 PHE A N 1
ATOM 1608 C CA . PHE A 1 202 ? 17.454 -11.008 -11.969 1.00 89.12 202 PHE A CA 1
ATOM 1609 C C . PHE A 1 202 ? 16.987 -11.057 -13.427 1.00 89.12 202 PHE A C 1
ATOM 1611 O O . PHE A 1 202 ? 17.267 -12.049 -14.101 1.00 89.12 202 PHE A O 1
ATOM 1618 N N . GLY A 1 203 ? 16.371 -9.981 -13.927 1.00 87.50 203 GLY A N 1
ATOM 1619 C CA . GLY A 1 203 ? 15.954 -9.819 -15.322 1.00 87.50 203 GLY A CA 1
ATOM 1620 C C . GLY A 1 203 ? 17.106 -10.045 -16.297 1.00 87.50 203 GLY A C 1
ATOM 1621 O O . GLY A 1 203 ? 17.012 -10.896 -17.183 1.00 87.50 203 GLY A O 1
ATOM 1622 N N . ALA A 1 204 ? 18.247 -9.401 -16.049 1.00 85.00 204 ALA A N 1
ATOM 1623 C CA . ALA A 1 204 ? 19.462 -9.567 -16.838 1.00 85.00 204 ALA A CA 1
ATOM 1624 C C . ALA A 1 204 ? 19.986 -11.015 -16.838 1.00 85.00 204 ALA A C 1
ATOM 1626 O O . ALA A 1 204 ? 20.509 -11.485 -17.848 1.00 85.00 204 ALA A O 1
ATOM 1627 N N . THR A 1 205 ? 19.818 -11.747 -15.733 1.00 88.12 205 THR A N 1
ATOM 1628 C CA . THR A 1 205 ? 20.249 -13.151 -15.620 1.00 88.12 205 THR A CA 1
ATOM 1629 C C . THR A 1 205 ? 19.365 -14.092 -16.441 1.00 88.12 205 THR A C 1
ATOM 1631 O O . THR A 1 205 ? 19.866 -15.046 -17.037 1.00 88.12 205 THR A O 1
ATOM 1634 N N . ILE A 1 206 ? 18.055 -13.831 -16.489 1.00 87.25 206 ILE A N 1
ATOM 1635 C CA . ILE A 1 206 ? 17.087 -14.642 -17.248 1.00 87.25 206 ILE A CA 1
ATOM 1636 C C . ILE A 1 206 ? 16.885 -14.159 -18.695 1.00 87.25 206 ILE A C 1
ATOM 1638 O O . ILE A 1 206 ? 16.180 -14.817 -19.458 1.00 87.25 206 ILE A O 1
ATOM 1642 N N . GLY A 1 207 ? 17.509 -13.042 -19.085 1.00 82.56 207 GLY A N 1
ATOM 1643 C CA . GLY A 1 207 ? 17.388 -12.445 -20.418 1.00 82.56 207 GLY A CA 1
ATOM 1644 C C . GLY A 1 207 ? 16.070 -11.700 -20.650 1.00 82.56 207 GLY A C 1
ATOM 1645 O O . GLY A 1 207 ? 15.605 -11.625 -21.785 1.00 82.56 207 GLY A O 1
ATOM 1646 N N . VAL A 1 208 ? 15.449 -11.185 -19.586 1.00 84.19 208 VAL A N 1
ATOM 1647 C CA . VAL A 1 208 ? 14.216 -10.389 -19.647 1.00 84.19 208 VAL A CA 1
ATOM 1648 C C . VAL A 1 208 ? 14.570 -8.898 -19.538 1.00 84.19 208 VAL A C 1
ATOM 1650 O O . VAL A 1 208 ? 15.329 -8.542 -18.638 1.00 84.19 208 VAL A O 1
ATOM 1653 N N . PRO A 1 209 ? 14.030 -8.024 -20.412 1.00 80.81 209 PRO A N 1
ATOM 1654 C CA . PRO A 1 209 ? 14.281 -6.583 -20.369 1.00 80.81 209 PRO A CA 1
ATOM 1655 C C . PRO A 1 209 ? 13.845 -5.929 -19.062 1.00 80.81 209 PRO A C 1
ATOM 1657 O O . PRO A 1 209 ? 12.798 -6.282 -18.511 1.00 80.81 209 PRO A O 1
ATOM 1660 N N . ASP A 1 210 ? 14.550 -4.870 -18.669 1.00 81.31 210 ASP A N 1
ATOM 1661 C CA . ASP A 1 210 ? 14.232 -4.060 -17.485 1.00 81.31 210 ASP A CA 1
ATOM 1662 C C . ASP A 1 210 ? 12.805 -3.479 -17.566 1.00 81.31 210 ASP A C 1
ATOM 1664 O O . ASP A 1 210 ? 12.055 -3.500 -16.590 1.00 81.31 210 ASP A O 1
ATOM 1668 N N . VAL A 1 211 ? 12.359 -3.080 -18.766 1.00 80.31 211 VAL A N 1
ATOM 1669 C CA . VAL A 1 211 ? 10.987 -2.592 -19.020 1.00 80.31 211 VAL A CA 1
ATOM 1670 C C . VAL A 1 211 ? 9.934 -3.658 -18.695 1.00 80.31 211 VAL A C 1
ATOM 1672 O O . VAL A 1 211 ? 8.905 -3.365 -18.085 1.00 80.31 211 VAL A O 1
ATOM 1675 N N . VAL A 1 212 ? 10.190 -4.916 -19.065 1.00 82.62 212 VAL A N 1
ATOM 1676 C CA . VAL A 1 212 ? 9.278 -6.038 -18.797 1.00 82.62 212 VAL A CA 1
ATOM 1677 C C . VAL A 1 212 ? 9.286 -6.390 -17.311 1.00 82.62 212 VAL A C 1
ATOM 1679 O O . VAL A 1 212 ? 8.222 -6.630 -16.737 1.00 82.62 212 VAL A O 1
ATOM 1682 N N . MET A 1 213 ? 10.455 -6.372 -16.665 1.00 86.44 213 MET A N 1
ATOM 1683 C CA . MET A 1 213 ? 10.578 -6.557 -15.214 1.00 86.44 213 MET A CA 1
ATOM 1684 C C . MET A 1 213 ? 9.798 -5.485 -14.439 1.00 86.44 213 MET A C 1
ATOM 1686 O O . MET A 1 213 ? 9.075 -5.818 -13.496 1.00 86.44 213 MET A O 1
ATOM 1690 N N . GLY A 1 214 ? 9.875 -4.229 -14.892 1.00 85.94 214 GLY A N 1
ATOM 1691 C CA . GLY A 1 214 ? 9.109 -3.089 -14.386 1.00 85.94 214 GLY A CA 1
ATOM 1692 C C . GLY A 1 214 ? 7.597 -3.281 -14.505 1.00 85.94 214 GLY A C 1
ATOM 1693 O O . GLY A 1 214 ? 6.877 -3.220 -13.510 1.00 85.94 214 GLY A O 1
ATOM 1694 N N . LEU A 1 215 ? 7.117 -3.574 -15.718 1.00 81.94 215 LEU A N 1
ATOM 1695 C CA . LEU A 1 215 ? 5.688 -3.728 -16.024 1.00 81.94 215 LEU A CA 1
ATOM 1696 C C . LEU A 1 215 ? 5.030 -4.951 -15.369 1.00 81.94 215 LEU A C 1
ATOM 1698 O O . LEU A 1 215 ? 3.803 -5.001 -15.278 1.00 81.94 215 LEU A O 1
ATOM 1702 N N . THR A 1 216 ? 5.812 -5.952 -14.957 1.00 85.81 216 THR A N 1
ATOM 1703 C CA . THR A 1 216 ? 5.281 -7.231 -14.469 1.00 85.81 216 THR A CA 1
ATOM 1704 C C . THR A 1 216 ? 5.625 -7.487 -13.010 1.00 85.81 216 THR A C 1
ATOM 1706 O O . THR A 1 216 ? 4.755 -7.377 -12.153 1.00 85.81 216 THR A O 1
ATOM 1709 N N . ILE A 1 217 ? 6.876 -7.829 -12.711 1.00 85.56 217 ILE A N 1
ATOM 1710 C CA . ILE A 1 217 ? 7.302 -8.298 -11.391 1.00 85.56 217 ILE A CA 1
ATOM 1711 C C . ILE A 1 217 ? 7.305 -7.154 -10.380 1.00 85.56 217 ILE A C 1
ATOM 1713 O O . ILE A 1 217 ? 6.772 -7.323 -9.285 1.00 85.56 217 ILE A O 1
ATOM 1717 N N . LEU A 1 218 ? 7.850 -5.993 -10.750 1.00 88.00 218 LEU A N 1
ATOM 1718 C CA . LEU A 1 218 ? 7.883 -4.823 -9.870 1.00 88.00 218 LEU A CA 1
ATOM 1719 C C . LEU A 1 218 ? 6.475 -4.255 -9.655 1.00 88.00 218 LEU A C 1
ATOM 1721 O O . LEU A 1 218 ? 6.071 -4.074 -8.509 1.00 88.00 218 LEU A O 1
ATOM 1725 N N . ALA A 1 219 ? 5.701 -4.077 -10.733 1.00 85.81 219 ALA A N 1
ATOM 1726 C CA . ALA A 1 219 ? 4.309 -3.632 -10.648 1.00 85.81 219 ALA A CA 1
ATOM 1727 C C . ALA A 1 219 ? 3.431 -4.582 -9.810 1.00 85.81 219 ALA A C 1
ATOM 1729 O O . ALA A 1 219 ? 2.671 -4.140 -8.953 1.00 85.81 219 ALA A O 1
ATOM 1730 N N . ALA A 1 220 ? 3.549 -5.901 -9.999 1.00 86.00 220 ALA A N 1
ATOM 1731 C CA . ALA A 1 220 ? 2.816 -6.864 -9.179 1.00 86.00 220 ALA A CA 1
ATOM 1732 C C . ALA A 1 220 ? 3.290 -6.845 -7.718 1.00 86.00 220 ALA A C 1
ATOM 1734 O O . ALA A 1 220 ? 2.468 -6.929 -6.808 1.00 86.00 220 ALA A O 1
ATOM 1735 N N . GLY A 1 221 ? 4.599 -6.718 -7.483 1.00 84.19 221 GLY A N 1
ATOM 1736 C CA . GLY A 1 221 ? 5.186 -6.692 -6.145 1.00 84.19 221 GLY A CA 1
ATOM 1737 C C . GLY A 1 221 ? 4.656 -5.551 -5.277 1.00 84.19 221 GLY A C 1
ATOM 1738 O O . GLY A 1 221 ? 4.340 -5.780 -4.110 1.00 84.19 221 GLY A O 1
ATOM 1739 N N . THR A 1 222 ? 4.497 -4.353 -5.846 1.00 84.69 222 THR A N 1
ATOM 1740 C CA . THR A 1 222 ? 3.962 -3.187 -5.126 1.00 84.69 222 THR A CA 1
ATOM 1741 C C . THR A 1 222 ? 2.439 -3.213 -5.001 1.00 84.69 222 THR A C 1
ATOM 1743 O O . THR A 1 222 ? 1.921 -2.807 -3.968 1.00 84.69 222 THR A O 1
ATOM 1746 N N . SER A 1 223 ? 1.711 -3.751 -5.987 1.00 87.38 223 SER A N 1
ATOM 1747 C CA . SER A 1 223 ? 0.238 -3.788 -5.960 1.00 87.38 223 SER A CA 1
ATOM 1748 C C . SER A 1 223 ? -0.372 -4.959 -5.175 1.00 87.38 223 SER A C 1
ATOM 1750 O O . SER A 1 223 ? -1.540 -4.894 -4.792 1.00 87.38 223 SER A O 1
ATOM 1752 N N . VAL A 1 224 ? 0.359 -6.056 -4.932 1.00 84.38 224 VAL A N 1
ATOM 1753 C CA . VAL A 1 224 ? -0.165 -7.214 -4.174 1.00 84.38 224 VAL A CA 1
ATOM 1754 C C . VAL A 1 224 ? -0.554 -6.853 -2.729 1.00 84.38 224 VAL A C 1
ATOM 1756 O O . VAL A 1 224 ? -1.643 -7.254 -2.310 1.00 84.38 224 VAL A O 1
ATOM 1759 N N . PRO A 1 225 ? 0.255 -6.107 -1.952 1.00 80.19 225 PRO A N 1
ATOM 1760 C CA . PRO A 1 225 ? -0.149 -5.637 -0.625 1.00 80.19 225 PRO A CA 1
ATOM 1761 C C . PRO A 1 225 ? -1.442 -4.808 -0.647 1.00 80.19 225 PRO A C 1
ATOM 1763 O O . PRO A 1 225 ? -2.344 -5.059 0.157 1.00 80.19 225 PRO A O 1
ATOM 1766 N N . ASP A 1 226 ? -1.577 -3.893 -1.609 1.00 83.44 226 ASP A N 1
ATOM 1767 C CA . ASP A 1 226 ? -2.763 -3.039 -1.761 1.00 83.44 226 ASP A CA 1
ATOM 1768 C C . ASP A 1 226 ? -4.008 -3.844 -2.145 1.00 83.44 226 ASP A C 1
ATOM 1770 O O . ASP A 1 226 ? -5.104 -3.610 -1.622 1.00 83.44 226 ASP A O 1
ATOM 1774 N N . LEU A 1 227 ? -3.839 -4.849 -3.012 1.00 83.69 227 LEU A N 1
ATOM 1775 C CA . LEU A 1 227 ? -4.879 -5.818 -3.348 1.00 83.69 227 LEU A CA 1
ATOM 1776 C C . LEU A 1 227 ? -5.350 -6.559 -2.091 1.00 83.69 227 LEU A C 1
ATOM 1778 O O . LEU A 1 227 ? -6.553 -6.664 -1.859 1.00 83.69 227 LEU A O 1
ATOM 1782 N N . LEU A 1 228 ? -4.423 -7.076 -1.278 1.00 81.62 228 LEU A N 1
ATOM 1783 C CA . LEU A 1 228 ? -4.762 -7.807 -0.056 1.00 81.62 228 LEU A CA 1
ATOM 1784 C C . LEU A 1 228 ? -5.528 -6.918 0.929 1.00 81.62 228 LEU A C 1
ATOM 1786 O O . LEU A 1 228 ? -6.568 -7.345 1.433 1.00 81.62 228 LEU A O 1
ATOM 1790 N N . SER A 1 229 ? -5.069 -5.682 1.140 1.00 79.69 229 SER A N 1
ATOM 1791 C CA . SER A 1 229 ? -5.757 -4.691 1.976 1.00 79.69 229 SER A CA 1
ATOM 1792 C C . SER A 1 229 ? -7.178 -4.411 1.467 1.00 79.69 229 SER A C 1
ATOM 1794 O O . SER A 1 229 ? -8.157 -4.560 2.201 1.00 79.69 229 SER A O 1
ATOM 1796 N N . SER A 1 230 ? -7.321 -4.139 0.167 1.00 84.81 230 SER A N 1
ATOM 1797 C CA . SER A 1 230 ? -8.617 -3.871 -0.470 1.00 84.81 230 SER A CA 1
ATOM 1798 C C . SER A 1 230 ? -9.572 -5.068 -0.380 1.00 84.81 230 SER A C 1
ATOM 1800 O O . SER A 1 230 ? -10.772 -4.898 -0.169 1.00 84.81 230 SER A O 1
ATOM 1802 N N . VAL A 1 231 ? -9.057 -6.297 -0.492 1.00 83.69 231 VAL A N 1
ATOM 1803 C CA . VAL A 1 231 ? -9.854 -7.525 -0.348 1.00 83.69 231 VAL A CA 1
ATOM 1804 C C . VAL A 1 231 ? -10.336 -7.718 1.090 1.00 83.69 231 VAL A C 1
ATOM 1806 O O . VAL A 1 231 ? -11.475 -8.146 1.286 1.00 83.69 231 VAL A O 1
ATOM 1809 N N . ILE A 1 232 ? -9.509 -7.411 2.092 1.00 77.12 232 ILE A N 1
ATOM 1810 C CA . ILE A 1 232 ? -9.897 -7.493 3.508 1.00 77.12 232 ILE A CA 1
ATOM 1811 C C . ILE A 1 232 ? -11.040 -6.511 3.793 1.00 77.12 232 ILE A C 1
ATOM 1813 O O . ILE A 1 232 ? -12.089 -6.927 4.285 1.00 77.12 232 ILE A O 1
ATOM 1817 N N . VAL A 1 233 ? -10.886 -5.249 3.387 1.00 74.25 233 VAL A N 1
ATOM 1818 C CA . VAL A 1 233 ? -11.893 -4.189 3.572 1.00 74.25 233 VAL A CA 1
ATOM 1819 C C . VAL A 1 233 ? -13.195 -4.519 2.826 1.00 74.25 233 VAL A C 1
ATOM 1821 O O . VAL A 1 233 ? -14.290 -4.404 3.379 1.00 74.25 233 VAL A O 1
ATOM 1824 N N . ALA A 1 234 ? -13.104 -5.041 1.599 1.00 80.50 234 ALA A N 1
ATOM 1825 C CA . ALA A 1 234 ? -14.279 -5.485 0.851 1.00 80.50 234 ALA A CA 1
ATOM 1826 C C . ALA A 1 234 ? -15.020 -6.641 1.552 1.00 80.50 234 ALA A C 1
ATOM 1828 O O . ALA A 1 234 ? -16.252 -6.667 1.571 1.00 80.50 234 ALA A O 1
ATOM 1829 N N . ARG A 1 235 ? -14.293 -7.586 2.169 1.00 79.69 235 ARG A N 1
ATOM 1830 C CA . ARG A 1 235 ? -14.887 -8.699 2.937 1.00 79.69 235 ARG A CA 1
ATOM 1831 C C . ARG A 1 235 ? -15.563 -8.252 4.231 1.00 79.69 235 ARG A C 1
ATOM 1833 O O . ARG A 1 235 ? -16.474 -8.938 4.684 1.00 79.69 235 ARG A O 1
ATOM 1840 N N . GLN A 1 236 ? -15.160 -7.115 4.790 1.00 77.38 236 GLN A N 1
ATOM 1841 C CA . GLN A 1 236 ? -15.816 -6.486 5.940 1.00 77.38 236 GLN A CA 1
ATOM 1842 C C . GLN A 1 236 ? -17.113 -5.745 5.557 1.00 77.38 236 GLN A C 1
ATOM 1844 O O . GLN A 1 236 ? -17.750 -5.134 6.409 1.00 77.38 236 GLN A O 1
ATOM 1849 N N . GLY A 1 237 ? -17.527 -5.791 4.285 1.00 75.06 237 GLY A N 1
ATOM 1850 C CA . GLY A 1 237 ? -18.716 -5.093 3.791 1.00 75.06 237 GLY A CA 1
ATOM 1851 C C . GLY A 1 237 ? -18.466 -3.627 3.430 1.00 75.06 237 GLY A C 1
ATOM 1852 O O . GLY A 1 237 ? -19.397 -2.934 3.032 1.00 75.06 237 GLY A O 1
ATOM 1853 N N . LEU A 1 238 ? -17.216 -3.159 3.505 1.00 77.56 238 LEU A N 1
ATOM 1854 C CA . LEU A 1 238 ? -16.802 -1.794 3.171 1.00 77.56 238 LEU A CA 1
ATOM 1855 C C . LEU A 1 238 ? -16.348 -1.701 1.701 1.00 77.56 238 LEU A C 1
ATOM 1857 O O . LEU A 1 238 ? -15.264 -1.211 1.386 1.00 77.56 238 LEU A O 1
ATOM 1861 N N . GLY A 1 239 ? -17.181 -2.198 0.779 1.00 78.62 239 GLY A N 1
ATOM 1862 C CA . GLY A 1 239 ? -16.855 -2.278 -0.652 1.00 78.62 239 GLY A CA 1
ATOM 1863 C C . GLY A 1 239 ? -16.511 -0.924 -1.286 1.00 78.62 239 GLY A C 1
ATOM 1864 O O . GLY A 1 239 ? -15.543 -0.834 -2.038 1.00 78.62 239 GLY A O 1
ATOM 1865 N N . ASP A 1 240 ? -17.231 0.139 -0.920 1.00 82.19 240 ASP A N 1
ATOM 1866 C CA . ASP A 1 240 ? -16.985 1.495 -1.436 1.00 82.19 240 ASP A CA 1
ATOM 1867 C C . ASP A 1 240 ? -15.584 2.007 -1.071 1.00 82.19 240 ASP A C 1
ATOM 1869 O O . ASP A 1 240 ? -14.900 2.627 -1.887 1.00 82.19 240 ASP A O 1
ATOM 1873 N N . MET A 1 241 ? -15.119 1.685 0.139 1.00 81.00 241 MET A N 1
ATOM 1874 C CA . MET A 1 241 ? -13.786 2.051 0.614 1.00 81.00 241 MET A CA 1
ATOM 1875 C C . MET A 1 241 ? -12.704 1.298 -0.166 1.00 81.00 241 MET A C 1
ATOM 1877 O O . MET A 1 241 ? -11.745 1.915 -0.630 1.00 81.00 241 MET A O 1
ATOM 1881 N N . ALA A 1 242 ? -12.898 -0.005 -0.392 1.00 81.44 242 ALA A N 1
ATOM 1882 C CA . ALA A 1 242 ? -11.982 -0.824 -1.182 1.00 81.44 242 ALA A CA 1
ATOM 1883 C C . ALA A 1 242 ? -11.850 -0.312 -2.630 1.00 81.44 242 ALA A C 1
ATOM 1885 O O . ALA A 1 242 ? -10.742 -0.193 -3.152 1.00 81.44 242 ALA A O 1
ATOM 1886 N N . VAL A 1 243 ? -12.967 0.064 -3.265 1.00 82.44 243 VAL A N 1
ATOM 1887 C CA . VAL A 1 243 ? -12.960 0.645 -4.618 1.00 82.44 243 VAL A CA 1
ATOM 1888 C C . VAL A 1 243 ? -12.272 2.007 -4.634 1.00 82.44 243 VAL A C 1
ATOM 1890 O O . VAL A 1 243 ? -11.444 2.258 -5.510 1.00 82.44 243 VAL A O 1
ATOM 1893 N N . SER A 1 244 ? -12.567 2.876 -3.663 1.00 85.12 244 SER A N 1
ATOM 1894 C CA . SER A 1 244 ? -11.935 4.198 -3.589 1.00 85.12 244 SER A CA 1
ATOM 1895 C C . SER A 1 244 ? -10.422 4.114 -3.393 1.00 85.12 244 SER A C 1
ATOM 1897 O O . SER A 1 244 ? -9.694 4.900 -3.993 1.00 85.12 244 SER A O 1
ATOM 1899 N N . SER A 1 245 ? -9.946 3.138 -2.614 1.00 82.56 245 SER A N 1
ATOM 1900 C CA . SER A 1 245 ? -8.521 2.926 -2.371 1.00 82.56 245 SER A CA 1
ATOM 1901 C C . SER A 1 245 ? -7.820 2.464 -3.647 1.00 82.56 245 SER A C 1
ATOM 1903 O O . SER A 1 245 ? -6.834 3.075 -4.049 1.00 82.56 245 SER A O 1
ATOM 1905 N N . SER A 1 246 ? -8.388 1.472 -4.342 1.00 82.94 246 SER A N 1
ATOM 1906 C CA . SER A 1 246 ? -7.822 0.935 -5.585 1.00 82.94 246 SER A CA 1
ATOM 1907 C C . SER A 1 246 ? -7.814 1.942 -6.745 1.00 82.94 246 SER A C 1
ATOM 1909 O O . SER A 1 246 ? -6.892 1.937 -7.560 1.00 82.94 246 SER A O 1
ATOM 1911 N N . ILE A 1 247 ? -8.827 2.807 -6.848 1.00 84.94 247 ILE A N 1
ATOM 1912 C CA . ILE A 1 247 ? -8.867 3.859 -7.876 1.00 84.94 247 ILE A CA 1
ATOM 1913 C C . ILE A 1 247 ? -7.970 5.039 -7.474 1.00 84.94 247 ILE A C 1
ATOM 1915 O O . ILE A 1 247 ? -7.253 5.584 -8.312 1.00 84.94 247 ILE A O 1
ATOM 1919 N N . GLY A 1 248 ? -8.004 5.434 -6.200 1.00 86.81 248 GLY A N 1
ATOM 1920 C CA . GLY A 1 248 ? -7.290 6.596 -5.679 1.00 86.81 248 GLY A CA 1
ATOM 1921 C C . GLY A 1 248 ? -5.771 6.455 -5.730 1.00 86.81 248 GLY A C 1
ATOM 1922 O O . GLY A 1 248 ? -5.107 7.413 -6.126 1.00 86.81 248 GLY A O 1
ATOM 1923 N N . SER A 1 249 ? -5.223 5.279 -5.399 1.00 85.38 249 SER A N 1
ATOM 1924 C CA . SER A 1 249 ? -3.773 5.036 -5.451 1.00 85.38 249 SER A CA 1
ATOM 1925 C C . SER A 1 249 ? -3.221 5.191 -6.870 1.00 85.38 249 SER A C 1
ATOM 1927 O O . SER A 1 249 ? -2.293 5.962 -7.083 1.00 85.38 249 SER A O 1
ATOM 1929 N N . ASN A 1 250 ? -3.876 4.592 -7.868 1.00 87.00 250 ASN A N 1
ATOM 1930 C CA . ASN A 1 250 ? -3.471 4.707 -9.273 1.00 87.00 250 ASN A CA 1
ATOM 1931 C C . ASN A 1 250 ? -3.529 6.153 -9.794 1.00 87.00 250 ASN A C 1
ATOM 1933 O O . ASN A 1 250 ? -2.667 6.581 -10.563 1.00 87.00 250 ASN A O 1
ATOM 1937 N N . ILE A 1 251 ? -4.546 6.924 -9.388 1.00 88.94 251 ILE A N 1
ATOM 1938 C CA . ILE A 1 251 ? -4.634 8.350 -9.739 1.00 88.94 251 ILE A CA 1
ATOM 1939 C C . ILE A 1 251 ? -3.477 9.120 -9.098 1.00 88.94 251 ILE A C 1
ATOM 1941 O O . ILE A 1 251 ? -2.860 9.956 -9.760 1.00 88.94 251 ILE A O 1
ATOM 1945 N N . PHE A 1 252 ? -3.174 8.840 -7.830 1.00 89.38 252 PHE A N 1
ATOM 1946 C CA . PHE A 1 252 ? -2.070 9.469 -7.113 1.00 89.38 252 PHE A CA 1
ATOM 1947 C C . PHE A 1 252 ? -0.713 9.135 -7.747 1.00 89.38 252 PHE A C 1
ATOM 1949 O O . PHE A 1 252 ? 0.095 10.039 -7.952 1.00 89.38 252 PHE A O 1
ATOM 1956 N N . ASP A 1 253 ? -0.480 7.890 -8.152 1.00 88.31 253 ASP A N 1
ATOM 1957 C CA . ASP A 1 253 ? 0.769 7.477 -8.798 1.00 88.31 253 ASP A CA 1
ATOM 1958 C C . ASP A 1 253 ? 0.998 8.208 -10.126 1.00 88.31 253 ASP A C 1
ATOM 1960 O O . ASP A 1 253 ? 2.096 8.699 -10.392 1.00 88.31 253 ASP A O 1
ATOM 1964 N N . VAL A 1 254 ? -0.048 8.369 -10.940 1.00 87.06 254 VAL A N 1
ATOM 1965 C CA . VAL A 1 254 ? 0.053 9.089 -12.220 1.00 87.06 254 VAL A CA 1
ATOM 1966 C C . VAL A 1 254 ? 0.178 10.602 -12.020 1.00 87.06 254 VAL A C 1
ATOM 1968 O O . VAL A 1 254 ? 0.930 11.255 -12.743 1.00 87.06 254 VAL A O 1
ATOM 1971 N N . ALA A 1 255 ? -0.549 11.181 -11.061 1.00 90.44 255 ALA A N 1
ATOM 1972 C CA . ALA A 1 255 ? -0.579 12.629 -10.851 1.00 90.44 255 ALA A CA 1
ATOM 1973 C C . ALA A 1 255 ? 0.605 13.155 -10.024 1.00 90.44 255 ALA A C 1
ATOM 1975 O O . ALA A 1 255 ? 1.022 14.299 -10.201 1.00 90.44 255 ALA A O 1
ATOM 1976 N N . VAL A 1 256 ? 1.128 12.337 -9.110 1.00 92.12 256 VAL A N 1
ATOM 1977 C CA . VAL A 1 256 ? 2.112 12.731 -8.093 1.00 92.12 256 VAL A CA 1
ATOM 1978 C C . VAL A 1 256 ? 3.335 11.818 -8.140 1.00 92.12 256 VAL A C 1
ATOM 1980 O O . VAL A 1 256 ? 4.456 12.321 -8.226 1.00 92.12 256 VAL A O 1
ATOM 1983 N N . GLY A 1 257 ? 3.125 10.498 -8.137 1.00 89.50 257 GLY A N 1
ATOM 1984 C CA . GLY A 1 257 ? 4.194 9.496 -8.061 1.00 89.50 257 GLY A CA 1
ATOM 1985 C C . GLY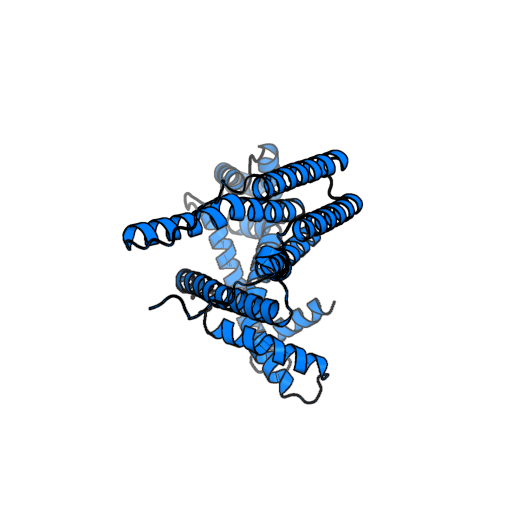 A 1 257 ? 5.194 9.545 -9.219 1.00 89.50 257 GLY A C 1
ATOM 1986 O O . GLY A 1 257 ? 6.393 9.470 -8.979 1.00 89.50 257 GLY A O 1
ATOM 1987 N N . LEU A 1 258 ? 4.733 9.730 -10.459 1.00 86.38 258 LEU A N 1
ATOM 1988 C CA . LEU A 1 258 ? 5.596 9.871 -11.640 1.00 86.38 258 LEU A CA 1
ATOM 1989 C C . LEU A 1 258 ? 6.127 11.305 -11.845 1.00 86.38 258 LEU A C 1
ATOM 1991 O O . LEU A 1 258 ? 7.334 11.461 -12.061 1.00 86.38 258 LEU A O 1
ATOM 1995 N N . PRO A 1 259 ? 5.299 12.373 -11.786 1.00 91.00 259 PRO A N 1
ATOM 1996 C CA . PRO A 1 259 ? 5.759 13.707 -12.170 1.00 91.00 259 PRO A CA 1
ATOM 1997 C C . PRO A 1 259 ? 6.730 14.337 -11.170 1.00 91.00 259 PRO A C 1
ATOM 1999 O O . PRO A 1 259 ? 7.639 15.052 -11.590 1.00 91.00 259 PRO A O 1
ATOM 2002 N N . ILE A 1 260 ? 6.567 14.091 -9.863 1.00 93.00 260 ILE A N 1
ATOM 2003 C CA . ILE A 1 260 ? 7.415 14.727 -8.842 1.00 93.00 260 ILE A CA 1
ATOM 2004 C C . ILE A 1 260 ? 8.866 14.232 -8.917 1.00 93.00 260 ILE A C 1
ATOM 2006 O O . ILE A 1 260 ? 9.751 15.087 -9.005 1.00 93.00 260 ILE A O 1
ATOM 2010 N N . PRO A 1 261 ? 9.160 12.915 -8.922 1.00 89.50 261 PRO A N 1
ATOM 2011 C CA . PRO A 1 261 ? 10.534 12.435 -9.054 1.00 89.50 261 PRO A CA 1
ATOM 2012 C C . PRO A 1 261 ? 11.172 12.854 -10.378 1.00 89.50 261 PRO A C 1
ATOM 2014 O O . PRO A 1 261 ? 12.321 13.291 -10.381 1.00 89.50 261 PRO A O 1
ATOM 2017 N N . TRP A 1 262 ? 10.422 12.799 -11.487 1.00 88.38 262 TRP A N 1
ATOM 2018 C CA . TRP A 1 262 ? 10.914 13.244 -12.793 1.00 88.38 262 TRP A CA 1
ATOM 2019 C C . TRP A 1 262 ? 11.279 14.734 -12.787 1.00 88.38 262 TRP A C 1
ATOM 2021 O O . TRP A 1 262 ? 12.354 15.113 -13.256 1.00 88.38 262 TRP A O 1
ATOM 2031 N N . LEU A 1 263 ? 10.424 15.589 -12.217 1.00 90.50 263 LEU A N 1
ATOM 2032 C CA . LEU A 1 263 ? 10.691 17.021 -12.104 1.00 90.50 263 LEU A CA 1
ATOM 2033 C C . LEU A 1 263 ? 11.896 17.296 -11.195 1.00 90.50 263 LEU A C 1
ATOM 2035 O O . LEU A 1 263 ? 12.763 18.090 -11.555 1.00 90.50 263 LEU A O 1
ATOM 2039 N N . ALA A 1 264 ? 11.965 16.634 -10.038 1.00 90.31 264 ALA A N 1
ATOM 2040 C CA . ALA A 1 264 ? 13.068 16.785 -9.095 1.00 90.31 264 ALA A CA 1
ATOM 2041 C C . ALA A 1 264 ? 14.410 16.380 -9.723 1.00 90.31 264 ALA A C 1
ATOM 2043 O O . ALA A 1 264 ? 15.393 17.105 -9.577 1.00 90.31 264 ALA A O 1
ATOM 2044 N N . PHE A 1 265 ? 14.432 15.269 -10.466 1.00 88.00 265 PHE A N 1
ATOM 2045 C CA . PHE A 1 265 ? 15.616 14.802 -11.181 1.00 88.00 265 PHE A CA 1
ATOM 2046 C C . PHE A 1 265 ? 16.074 15.811 -12.239 1.00 88.00 265 PHE A C 1
ATOM 2048 O O . PHE A 1 265 ? 17.237 16.205 -12.245 1.00 88.00 265 PHE A O 1
ATOM 2055 N N . ASN A 1 266 ? 15.163 16.299 -13.086 1.00 86.69 266 ASN A N 1
ATOM 2056 C CA . ASN A 1 266 ? 15.523 17.262 -14.129 1.00 86.69 266 ASN A CA 1
ATOM 2057 C C . ASN A 1 266 ? 16.009 18.596 -13.549 1.00 86.69 266 ASN A C 1
ATOM 2059 O O . ASN A 1 266 ? 17.004 19.130 -14.026 1.00 86.69 266 ASN A O 1
ATOM 2063 N N . ILE A 1 267 ? 15.369 19.111 -12.491 1.00 89.38 267 ILE A N 1
ATOM 2064 C CA . ILE A 1 267 ? 15.843 20.322 -11.801 1.00 89.38 267 ILE A CA 1
ATOM 2065 C C . ILE A 1 267 ? 17.255 20.105 -11.247 1.00 89.38 267 ILE A C 1
ATOM 2067 O O . ILE A 1 267 ? 18.103 20.983 -11.391 1.00 89.38 267 ILE A O 1
ATOM 2071 N N . LEU A 1 268 ? 17.519 18.951 -10.630 1.00 87.94 268 LEU A N 1
ATOM 2072 C CA . LEU A 1 268 ? 18.834 18.629 -10.080 1.00 87.94 268 LEU A CA 1
ATOM 2073 C C . LEU A 1 268 ? 19.909 18.594 -11.175 1.00 87.94 268 LEU A C 1
ATOM 2075 O O . LEU A 1 268 ? 20.947 19.229 -11.017 1.00 87.94 268 LEU A O 1
ATOM 2079 N N . VAL A 1 269 ? 19.642 17.909 -12.288 1.00 86.50 269 VAL A N 1
ATOM 2080 C CA . VAL A 1 269 ? 20.550 17.820 -13.443 1.00 86.50 269 VAL A CA 1
ATOM 2081 C C . VAL A 1 269 ? 20.810 19.201 -14.055 1.00 86.50 269 VAL A C 1
ATOM 2083 O O . VAL A 1 269 ? 21.963 19.540 -14.308 1.00 86.50 269 VAL A O 1
ATOM 2086 N N . THR A 1 270 ? 19.778 20.047 -14.194 1.00 84.75 270 THR A N 1
ATOM 2087 C CA . THR A 1 270 ? 19.938 21.440 -14.651 1.00 84.75 270 THR A CA 1
ATOM 2088 C C . THR A 1 270 ? 20.800 22.270 -13.698 1.00 84.75 270 THR A C 1
ATOM 2090 O O . THR A 1 270 ? 21.591 23.093 -14.144 1.00 84.75 270 THR A O 1
ATOM 2093 N N . VAL A 1 271 ? 20.653 22.091 -12.382 1.00 88.19 271 VAL A N 1
ATOM 2094 C CA . VAL A 1 271 ? 21.441 22.831 -11.380 1.00 88.19 271 VAL A CA 1
ATOM 2095 C C . VAL A 1 271 ? 22.896 22.352 -11.331 1.00 88.19 271 VAL A C 1
ATOM 2097 O O . VAL A 1 271 ? 23.784 23.151 -11.041 1.00 88.19 271 VAL A O 1
ATOM 2100 N N . LEU A 1 272 ? 23.140 21.068 -11.602 1.00 87.94 272 LEU A N 1
ATOM 2101 C CA . LEU A 1 272 ? 24.470 20.452 -11.599 1.00 87.94 272 LEU A CA 1
ATOM 2102 C C . LEU A 1 272 ? 25.200 20.533 -12.952 1.00 87.94 272 LEU A C 1
ATOM 2104 O O . LEU A 1 272 ? 26.318 20.033 -13.043 1.00 87.94 272 LEU A O 1
ATOM 2108 N N . ASP A 1 273 ? 24.598 21.165 -13.966 1.00 84.12 273 ASP A N 1
ATOM 2109 C CA . ASP A 1 273 ? 25.161 21.344 -15.316 1.00 84.12 273 ASP A CA 1
ATOM 2110 C C . ASP A 1 273 ? 25.599 20.010 -15.958 1.00 84.12 273 ASP A C 1
ATOM 2112 O O . ASP A 1 273 ? 26.675 19.885 -16.539 1.00 84.12 273 ASP A O 1
ATOM 2116 N N . CYS A 1 274 ? 24.772 18.973 -15.782 1.00 79.75 274 CYS A N 1
ATOM 2117 C CA . CYS A 1 274 ? 24.956 17.658 -16.400 1.00 79.75 274 CYS A CA 1
ATOM 2118 C C . CYS A 1 274 ? 24.065 17.533 -17.649 1.00 79.75 274 CYS A C 1
ATOM 2120 O O . CYS A 1 274 ? 22.921 17.979 -17.636 1.00 79.75 274 CYS A O 1
ATOM 2122 N N . ASP A 1 275 ? 24.559 16.884 -18.707 1.00 72.38 275 ASP A N 1
ATOM 2123 C CA . ASP A 1 275 ? 23.826 16.709 -19.976 1.00 72.38 275 ASP A CA 1
ATOM 2124 C C . ASP A 1 275 ? 22.834 15.518 -19.973 1.00 72.38 275 ASP A C 1
ATOM 2126 O O . ASP A 1 275 ? 22.157 15.260 -20.970 1.00 72.38 275 ASP A O 1
ATOM 2130 N N . ASP A 1 276 ? 22.685 14.815 -18.845 1.00 69.75 276 ASP A N 1
ATOM 2131 C CA . ASP A 1 276 ? 21.838 13.619 -18.698 1.00 69.75 276 ASP A CA 1
ATOM 2132 C C . ASP A 1 276 ? 20.375 13.961 -18.355 1.00 69.75 276 ASP A C 1
ATOM 2134 O O . ASP A 1 276 ? 19.847 13.620 -17.291 1.00 69.75 276 ASP A O 1
ATOM 2138 N N . PHE A 1 277 ? 19.684 14.662 -19.255 1.00 71.25 277 PHE A N 1
ATOM 2139 C CA . PHE A 1 277 ? 18.256 14.948 -19.092 1.00 71.25 277 PHE A CA 1
ATOM 2140 C C . PHE A 1 277 ? 17.397 13.729 -19.439 1.00 71.25 277 PHE A C 1
ATOM 2142 O O . PHE A 1 277 ? 17.530 13.144 -20.515 1.00 71.25 277 PHE A O 1
ATOM 2149 N N . VAL A 1 278 ? 16.420 13.408 -18.585 1.00 71.00 278 VAL A N 1
ATOM 2150 C CA . VAL A 1 278 ? 15.382 12.420 -18.921 1.00 71.00 278 VAL A CA 1
ATOM 2151 C C . VAL A 1 278 ? 14.355 13.102 -19.816 1.00 71.00 278 VAL A C 1
ATOM 2153 O O . VAL A 1 278 ? 13.336 13.627 -19.355 1.00 71.00 278 VAL A O 1
ATOM 2156 N N . GLN A 1 279 ? 14.649 13.129 -21.113 1.00 68.88 279 GLN A N 1
ATOM 2157 C CA . GLN A 1 279 ? 13.734 13.664 -22.108 1.00 68.88 279 GLN A CA 1
ATOM 2158 C C . GLN A 1 279 ? 12.552 12.713 -22.292 1.00 68.88 279 GLN A C 1
ATOM 2160 O O . GLN A 1 279 ? 12.710 11.508 -22.481 1.00 68.88 279 GLN A O 1
ATOM 2165 N N . VAL A 1 280 ? 11.339 13.267 -22.262 1.00 68.31 280 VAL A N 1
ATOM 2166 C CA . VAL A 1 280 ? 10.161 12.549 -22.752 1.00 68.31 280 VAL A CA 1
ATOM 2167 C C . VAL A 1 280 ? 10.286 12.528 -24.264 1.00 68.31 280 VAL A C 1
ATOM 2169 O O . VAL A 1 280 ? 9.963 13.507 -24.938 1.00 68.31 280 VAL A O 1
ATOM 2172 N N . ASP A 1 281 ? 10.835 11.436 -24.782 1.00 57.72 281 ASP A N 1
ATOM 2173 C CA . ASP A 1 281 ? 11.215 11.336 -26.180 1.00 57.72 281 ASP A CA 1
ATOM 2174 C C . ASP A 1 281 ? 9.966 11.216 -27.074 1.00 57.72 281 ASP A C 1
ATOM 2176 O O . ASP A 1 281 ? 9.503 10.143 -27.460 1.00 57.72 281 ASP A O 1
ATOM 2180 N N . GLY A 1 282 ? 9.350 12.362 -27.379 1.00 53.25 282 GLY A N 1
ATOM 2181 C CA . GLY A 1 282 ? 8.196 12.468 -28.276 1.00 53.25 282 GLY A CA 1
ATOM 2182 C C . GLY A 1 282 ? 8.553 12.221 -29.747 1.00 53.25 282 GLY A C 1
ATOM 2183 O O . GLY A 1 282 ? 7.665 12.137 -30.598 1.00 53.25 282 GLY A O 1
ATOM 2184 N N . SER A 1 283 ? 9.847 12.093 -30.058 1.00 44.03 283 SER A N 1
ATOM 2185 C CA . SER A 1 283 ? 10.386 12.001 -31.416 1.00 44.03 283 SER A CA 1
ATOM 2186 C C . SER A 1 283 ? 10.333 10.577 -32.014 1.00 44.03 283 SER A C 1
ATOM 2188 O O . SER A 1 283 ? 10.321 10.423 -33.236 1.00 44.03 283 SER A O 1
ATOM 2190 N N . GLY A 1 284 ? 10.132 9.539 -31.184 1.00 52.06 284 GLY A N 1
ATOM 2191 C CA . GLY A 1 284 ? 9.868 8.138 -31.575 1.00 52.06 284 GLY A CA 1
ATOM 2192 C C . GLY A 1 284 ? 8.384 7.771 -31.797 1.00 52.06 284 GLY A C 1
ATOM 2193 O O . GLY A 1 284 ? 8.050 6.592 -31.868 1.00 52.06 284 GLY A O 1
ATOM 2194 N N . SER A 1 285 ? 7.506 8.783 -31.859 1.00 56.62 285 SER A N 1
ATOM 2195 C CA . SER A 1 285 ? 6.078 8.927 -32.256 1.00 56.62 285 SER A CA 1
ATOM 2196 C C . SER A 1 285 ? 5.072 7.755 -32.364 1.00 56.62 285 SER A C 1
ATOM 2198 O O . SER A 1 285 ? 3.875 8.023 -32.293 1.00 56.62 285 SER A O 1
ATOM 2200 N N . ARG A 1 286 ? 5.449 6.482 -32.525 1.00 64.25 286 ARG A N 1
ATOM 2201 C CA . ARG A 1 286 ? 4.489 5.362 -32.628 1.00 64.25 286 ARG A CA 1
ATOM 2202 C C . ARG A 1 286 ? 4.286 4.625 -31.307 1.00 64.25 286 ARG A C 1
ATOM 2204 O O . ARG A 1 286 ? 3.143 4.383 -30.946 1.00 64.25 286 ARG A O 1
ATOM 2211 N N . GLY A 1 287 ? 5.351 4.323 -30.563 1.00 68.88 287 GLY A N 1
ATOM 2212 C CA . GLY A 1 287 ? 5.258 3.543 -29.317 1.00 68.88 287 GLY A CA 1
ATOM 2213 C C . GLY A 1 287 ? 4.516 4.276 -28.194 1.00 68.88 287 GLY A C 1
ATOM 2214 O O . GLY A 1 287 ? 3.546 3.757 -27.650 1.00 68.88 287 GLY A O 1
ATOM 2215 N N . LEU A 1 288 ? 4.903 5.526 -27.909 1.00 72.75 288 LEU A N 1
ATOM 2216 C CA . LEU A 1 288 ? 4.270 6.345 -26.864 1.00 72.75 288 LEU A CA 1
ATOM 2217 C C . LEU A 1 288 ? 2.785 6.613 -27.161 1.00 72.75 288 LEU A C 1
ATOM 2219 O O . LEU A 1 288 ? 1.939 6.498 -26.279 1.00 72.75 288 LEU A O 1
ATOM 2223 N N . VAL A 1 289 ? 2.463 6.941 -28.416 1.00 77.75 289 VAL A N 1
ATOM 2224 C CA . VAL A 1 289 ? 1.081 7.196 -28.847 1.00 77.75 289 VAL A CA 1
ATOM 2225 C C . VAL A 1 289 ? 0.240 5.924 -28.747 1.00 77.75 289 VAL A C 1
ATOM 2227 O O . VAL A 1 289 ? -0.892 5.992 -28.276 1.00 77.75 289 VAL A O 1
ATOM 2230 N N . LEU A 1 290 ? 0.784 4.761 -29.126 1.00 78.38 290 LEU A N 1
ATOM 2231 C CA . LEU A 1 290 ? 0.100 3.477 -28.955 1.00 78.38 290 LEU A CA 1
ATOM 2232 C C . LEU A 1 290 ? -0.149 3.161 -27.476 1.00 78.38 290 LEU A C 1
ATOM 2234 O O . LEU A 1 290 ? -1.279 2.828 -27.133 1.00 78.38 290 LEU A O 1
ATOM 2238 N N . ASN A 1 291 ? 0.839 3.343 -26.597 1.00 78.81 291 ASN A N 1
ATOM 2239 C CA . ASN A 1 291 ? 0.669 3.139 -25.154 1.00 78.81 291 ASN A CA 1
ATOM 2240 C C . ASN A 1 291 ? -0.395 4.076 -24.562 1.00 78.81 291 ASN A C 1
ATOM 2242 O O . ASN A 1 291 ? -1.235 3.636 -23.778 1.00 78.81 291 ASN A O 1
ATOM 2246 N N . LEU A 1 292 ? -0.422 5.344 -24.988 1.00 83.00 292 LEU A N 1
ATOM 2247 C CA . LEU A 1 292 ? -1.437 6.310 -24.565 1.00 83.00 292 LEU A CA 1
ATOM 2248 C C . LEU A 1 292 ? -2.842 5.920 -25.050 1.00 83.00 292 LEU A C 1
ATOM 2250 O O . LEU A 1 292 ? -3.801 5.988 -24.283 1.00 83.00 292 LEU A O 1
ATOM 2254 N N . ILE A 1 293 ? -2.975 5.488 -26.308 1.00 86.50 293 ILE A N 1
ATOM 2255 C CA . ILE A 1 293 ? -4.253 5.020 -26.862 1.00 86.50 293 ILE A CA 1
ATOM 2256 C C . ILE A 1 293 ? -4.726 3.768 -26.121 1.00 86.50 293 ILE A C 1
ATOM 2258 O O . ILE A 1 293 ? -5.886 3.710 -25.721 1.00 86.50 293 ILE A O 1
ATOM 2262 N N . VAL A 1 294 ? -3.844 2.790 -25.898 1.00 85.44 294 VAL A N 1
ATOM 2263 C CA . VAL A 1 294 ? -4.159 1.562 -25.154 1.00 85.44 294 VAL A CA 1
ATOM 2264 C C . VAL A 1 294 ? -4.617 1.898 -23.737 1.00 85.44 294 VAL A C 1
ATOM 2266 O O . VAL A 1 294 ? -5.645 1.381 -23.302 1.00 85.44 294 VAL A O 1
ATOM 2269 N N . LEU A 1 295 ? -3.928 2.810 -23.047 1.00 85.00 295 LEU A N 1
ATOM 2270 C CA . LEU A 1 295 ? -4.310 3.274 -21.713 1.00 85.00 295 LEU A CA 1
ATOM 2271 C C . LEU A 1 295 ? -5.708 3.914 -21.708 1.00 85.00 295 LEU A C 1
ATOM 2273 O O . LEU A 1 295 ? -6.557 3.539 -20.900 1.00 85.00 295 LEU A O 1
ATOM 2277 N N . LEU A 1 296 ? -5.981 4.842 -22.632 1.00 88.94 296 LEU A N 1
ATOM 2278 C CA . LEU A 1 296 ? -7.289 5.501 -22.741 1.00 88.94 296 LEU A CA 1
ATOM 2279 C C . LEU A 1 296 ? -8.407 4.511 -23.088 1.00 88.94 296 LEU A C 1
ATOM 2281 O O . LEU A 1 296 ? -9.493 4.575 -22.509 1.00 88.94 296 LEU A O 1
ATOM 2285 N N . CYS A 1 297 ? -8.144 3.568 -23.996 1.00 90.62 297 CYS A N 1
ATOM 2286 C CA . CYS A 1 297 ? -9.071 2.490 -24.323 1.00 90.62 297 CYS A CA 1
ATOM 2287 C C . CYS A 1 297 ? -9.358 1.607 -23.105 1.00 90.62 297 CYS A C 1
ATOM 2289 O O . CYS A 1 297 ? -10.516 1.285 -22.858 1.00 90.62 297 CYS A O 1
ATOM 2291 N N . MET A 1 298 ? -8.340 1.252 -22.320 1.00 88.69 298 MET A N 1
ATOM 2292 C CA . MET A 1 298 ? -8.502 0.458 -21.101 1.00 88.69 298 MET A CA 1
ATOM 2293 C C . MET A 1 298 ? -9.352 1.185 -20.058 1.00 88.69 298 MET A C 1
ATOM 2295 O O . MET A 1 298 ? -10.287 0.592 -19.526 1.00 88.69 298 MET A O 1
ATOM 2299 N N . ILE A 1 299 ? -9.112 2.478 -19.825 1.00 88.81 299 ILE A N 1
ATOM 2300 C CA . ILE A 1 299 ? -9.944 3.292 -18.924 1.00 88.81 299 ILE A CA 1
ATOM 2301 C C . ILE A 1 299 ? -11.397 3.315 -19.412 1.00 88.81 299 ILE A C 1
ATOM 2303 O O . ILE A 1 299 ? -12.320 3.091 -18.627 1.00 88.81 299 ILE A O 1
ATOM 2307 N N . ALA A 1 300 ? -11.617 3.527 -20.712 1.00 91.06 300 ALA A N 1
ATOM 2308 C CA . ALA A 1 300 ? -12.957 3.515 -21.288 1.00 91.06 300 ALA A CA 1
ATOM 2309 C C . ALA A 1 300 ? -13.646 2.150 -21.115 1.00 91.06 300 ALA A C 1
ATOM 2311 O O . ALA A 1 300 ? -14.810 2.104 -20.721 1.00 91.06 300 ALA A O 1
ATOM 2312 N N . LEU A 1 301 ? -12.937 1.041 -21.351 1.00 90.69 301 LEU A N 1
ATOM 2313 C CA . LEU A 1 301 ? -13.454 -0.317 -21.150 1.00 90.69 301 LEU A CA 1
ATOM 2314 C C . LEU A 1 301 ? -13.821 -0.581 -19.687 1.00 90.69 301 LEU A C 1
ATOM 2316 O O . LEU A 1 301 ? -14.882 -1.148 -19.423 1.00 90.69 301 LEU A O 1
ATOM 2320 N N . VAL A 1 302 ? -12.995 -0.126 -18.741 1.00 87.88 302 VAL A N 1
ATOM 2321 C CA . VAL A 1 302 ? -13.293 -0.214 -17.307 1.00 87.88 302 VAL A CA 1
ATOM 2322 C C . VAL A 1 302 ? -14.578 0.551 -16.989 1.00 87.88 302 VAL A C 1
ATOM 2324 O O . VAL A 1 302 ? -15.517 -0.044 -16.463 1.00 87.88 302 VAL A O 1
ATOM 2327 N N . VAL A 1 303 ? -14.700 1.818 -17.395 1.00 87.88 303 VAL A N 1
ATOM 2328 C CA . VAL A 1 303 ? -15.909 2.628 -17.144 1.00 87.88 303 VAL A CA 1
ATOM 2329 C C . VAL A 1 303 ? -17.156 2.004 -17.780 1.00 87.88 303 VAL A C 1
ATOM 2331 O O . VAL A 1 303 ? -18.196 1.898 -17.129 1.00 87.88 303 VAL A O 1
ATOM 2334 N N . VAL A 1 304 ? -17.057 1.533 -19.026 1.00 90.44 304 VAL A N 1
ATOM 2335 C CA . VAL A 1 304 ? -18.164 0.860 -19.722 1.00 90.44 304 VAL A CA 1
ATOM 2336 C C . VAL A 1 304 ? -18.562 -0.427 -19.005 1.00 90.44 304 VAL A C 1
ATOM 2338 O O . VAL A 1 304 ? -19.750 -0.696 -18.865 1.00 90.44 304 VAL A O 1
ATOM 2341 N N . SER A 1 305 ? -17.604 -1.212 -18.513 1.00 88.75 305 SER A N 1
ATOM 2342 C CA . SER A 1 305 ? -17.895 -2.449 -17.782 1.00 88.75 305 SER A CA 1
ATOM 2343 C C . SER A 1 305 ? -18.539 -2.203 -16.411 1.00 88.75 305 SER A C 1
ATOM 2345 O O . SER A 1 305 ? -19.421 -2.969 -16.014 1.00 88.75 305 SER A O 1
ATOM 2347 N N . ILE A 1 306 ? -18.186 -1.108 -15.726 1.00 86.94 306 ILE A N 1
ATOM 2348 C CA . ILE A 1 306 ? -18.854 -0.664 -14.491 1.00 86.94 306 ILE A CA 1
ATOM 2349 C C . ILE A 1 306 ? -20.301 -0.262 -14.800 1.00 86.94 306 ILE A C 1
ATOM 2351 O O . ILE A 1 306 ? -21.233 -0.725 -14.138 1.00 86.94 306 ILE A O 1
ATOM 2355 N N . ALA A 1 307 ? -20.501 0.543 -15.848 1.00 88.25 307 ALA A N 1
ATOM 2356 C CA . ALA A 1 307 ? -21.828 0.976 -16.276 1.00 88.25 307 ALA A CA 1
ATOM 2357 C C . ALA A 1 307 ? -22.706 -0.209 -16.720 1.00 88.25 307 ALA A C 1
ATOM 2359 O O . ALA A 1 307 ? -23.873 -0.295 -16.337 1.00 88.25 307 ALA A O 1
ATOM 2360 N N . ALA A 1 308 ? -22.138 -1.163 -17.466 1.00 88.50 308 ALA A N 1
ATOM 2361 C CA . ALA A 1 308 ? -22.816 -2.385 -17.899 1.00 88.50 308 ALA A CA 1
ATOM 2362 C C . ALA A 1 308 ? -23.174 -3.317 -16.728 1.00 88.50 308 ALA A C 1
ATOM 2364 O O . ALA A 1 308 ? -24.135 -4.076 -16.823 1.00 88.50 308 ALA A O 1
ATOM 2365 N N . SER A 1 309 ? -22.441 -3.231 -15.615 1.00 86.81 309 SER A N 1
ATOM 2366 C CA . SER A 1 309 ? -22.719 -3.979 -14.383 1.00 86.81 309 SER A CA 1
ATOM 2367 C C . SER A 1 309 ? -23.741 -3.283 -13.476 1.00 86.81 309 SER A C 1
ATOM 2369 O O . SER A 1 309 ? -23.924 -3.692 -12.333 1.00 86.81 309 SER A O 1
ATOM 2371 N N . GLY A 1 310 ? -24.397 -2.218 -13.954 1.00 86.19 310 GLY A N 1
ATOM 2372 C CA . GLY A 1 310 ? -25.401 -1.486 -13.183 1.00 86.19 310 GLY A CA 1
ATOM 2373 C C . GLY A 1 310 ? -24.835 -0.830 -11.924 1.00 86.19 310 GLY A C 1
ATOM 2374 O O . GLY A 1 310 ? -25.558 -0.709 -10.941 1.00 86.19 310 GLY A O 1
ATOM 2375 N N . TRP A 1 311 ? -23.553 -0.440 -11.943 1.00 82.94 311 TRP A N 1
ATOM 2376 C CA . TRP A 1 311 ? -22.839 0.113 -10.783 1.00 82.94 311 TRP A CA 1
ATOM 2377 C C . TRP A 1 311 ? -22.773 -0.835 -9.577 1.00 82.94 311 TRP A C 1
ATOM 2379 O O . TRP A 1 311 ? -22.661 -0.395 -8.437 1.00 82.94 311 TRP A O 1
ATOM 2389 N N . GLN A 1 312 ? -22.820 -2.147 -9.821 1.00 82.31 312 GLN A N 1
ATOM 2390 C CA . GLN A 1 312 ? -22.654 -3.170 -8.792 1.00 82.31 312 GLN A CA 1
ATOM 2391 C C . GLN A 1 312 ? -21.403 -4.009 -9.060 1.00 82.31 312 GLN A C 1
ATOM 2393 O O . GLN A 1 312 ? -21.150 -4.444 -10.186 1.00 82.31 312 GLN A O 1
ATOM 2398 N N . MET A 1 313 ? -20.624 -4.281 -8.011 1.00 75.62 313 MET A N 1
ATOM 2399 C CA . MET A 1 313 ? -19.475 -5.183 -8.101 1.00 75.62 313 MET A CA 1
ATOM 2400 C C . MET A 1 313 ? -19.945 -6.638 -8.127 1.00 75.62 313 MET A C 1
ATOM 2402 O O . MET A 1 313 ? -20.240 -7.239 -7.096 1.00 75.62 313 MET A O 1
ATOM 2406 N N . THR A 1 314 ? -20.013 -7.215 -9.325 1.00 85.38 314 THR A N 1
ATOM 2407 C CA . THR A 1 314 ? -20.357 -8.629 -9.527 1.00 85.38 314 THR A CA 1
ATOM 2408 C C . THR A 1 314 ? -19.112 -9.475 -9.804 1.00 85.38 314 THR A C 1
ATOM 2410 O O . THR A 1 314 ? -18.073 -8.975 -10.233 1.00 85.38 314 THR A O 1
ATOM 2413 N N . GLN A 1 315 ? -19.212 -10.793 -9.616 1.00 84.94 315 GLN A N 1
ATOM 2414 C CA . GLN A 1 315 ? -18.123 -11.718 -9.965 1.00 84.94 315 GLN A CA 1
ATOM 2415 C C . GLN A 1 315 ? -17.798 -11.692 -11.470 1.00 84.94 315 GLN A C 1
ATOM 2417 O O . GLN A 1 315 ? -16.637 -11.812 -11.857 1.00 84.94 315 GLN A O 1
ATOM 2422 N N . ASN A 1 316 ? -18.809 -11.461 -12.314 1.00 86.38 316 ASN A N 1
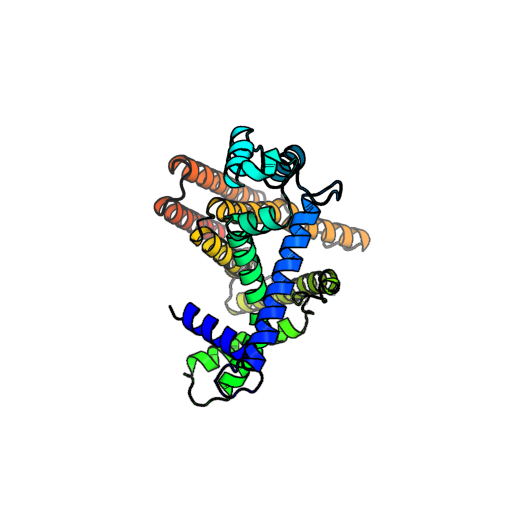ATOM 2423 C CA . ASN A 1 316 ? -18.643 -11.343 -13.763 1.00 86.38 316 ASN A CA 1
ATOM 2424 C C . ASN A 1 316 ? -17.832 -10.098 -14.143 1.00 86.38 316 ASN A C 1
ATOM 2426 O O . ASN A 1 316 ? -16.968 -10.175 -15.014 1.00 86.38 316 ASN A O 1
ATOM 2430 N N . PHE A 1 317 ? -18.074 -8.976 -13.458 1.00 86.94 317 PHE A N 1
ATOM 2431 C CA . PHE A 1 317 ? -17.263 -7.767 -13.595 1.00 86.94 317 PHE A CA 1
ATOM 2432 C C . PHE A 1 317 ? -15.797 -8.037 -13.228 1.00 86.94 317 PHE A C 1
ATOM 2434 O O . PHE A 1 317 ? -14.901 -7.701 -13.998 1.00 86.94 317 PHE A O 1
ATOM 2441 N N . GLY A 1 318 ? -15.548 -8.732 -12.112 1.00 87.12 318 GLY A N 1
ATOM 2442 C CA . GLY A 1 318 ? -14.192 -9.125 -11.712 1.00 87.12 318 GLY A CA 1
ATOM 2443 C C . GLY A 1 318 ? -13.480 -9.987 -12.762 1.00 87.12 318 GLY A C 1
ATOM 2444 O O . GLY A 1 318 ? -12.323 -9.734 -13.090 1.00 87.12 318 GLY A O 1
ATOM 2445 N N . PHE A 1 319 ? -14.174 -10.964 -13.356 1.00 89.19 319 PHE A N 1
ATOM 2446 C CA . PHE A 1 319 ? -13.607 -11.781 -14.434 1.00 89.19 319 PHE A CA 1
ATOM 2447 C C . PHE A 1 319 ? -13.289 -10.955 -15.691 1.00 89.19 319 PHE A C 1
ATOM 2449 O O . PHE A 1 319 ? -12.236 -11.141 -16.301 1.00 89.19 319 PHE A O 1
ATOM 2456 N N . ALA A 1 320 ? -14.153 -9.998 -16.047 1.00 89.38 320 ALA A N 1
ATOM 2457 C CA . ALA A 1 320 ? -13.893 -9.068 -17.144 1.00 89.38 320 ALA A CA 1
ATOM 2458 C C . ALA A 1 320 ? -12.637 -8.212 -16.892 1.00 89.38 320 ALA A C 1
ATOM 2460 O O . ALA A 1 320 ? -11.831 -8.043 -17.806 1.00 89.38 320 ALA A O 1
ATOM 2461 N N . MET A 1 321 ? -12.416 -7.746 -15.655 1.00 88.69 321 MET A N 1
ATOM 2462 C CA . MET A 1 321 ? -11.203 -7.001 -15.283 1.00 88.69 321 MET A CA 1
ATOM 2463 C C . MET A 1 321 ? -9.928 -7.831 -15.464 1.00 88.69 321 MET A C 1
ATOM 2465 O O . MET A 1 321 ? -8.948 -7.326 -16.012 1.00 88.69 321 MET A O 1
ATOM 2469 N N . PHE A 1 322 ? -9.942 -9.114 -15.086 1.00 89.88 322 PHE A N 1
ATOM 2470 C CA . PHE A 1 322 ? -8.806 -10.007 -15.340 1.00 89.88 322 PHE A CA 1
ATOM 2471 C C . PHE A 1 322 ? -8.527 -10.171 -16.835 1.00 89.88 322 PHE A C 1
ATOM 2473 O O . PHE A 1 322 ? -7.371 -10.099 -17.249 1.00 89.88 322 PHE A O 1
ATOM 2480 N N . ILE A 1 323 ? -9.567 -10.352 -17.658 1.00 91.19 323 ILE A N 1
ATOM 2481 C CA . ILE A 1 323 ? -9.402 -10.439 -19.116 1.00 91.19 323 ILE A CA 1
ATOM 2482 C C . ILE A 1 323 ? -8.749 -9.166 -19.652 1.00 91.19 323 ILE A C 1
ATOM 2484 O O . ILE A 1 323 ? -7.778 -9.256 -20.401 1.00 91.19 323 ILE A O 1
ATOM 2488 N N . PHE A 1 324 ? -9.247 -7.990 -19.263 1.00 90.69 324 PHE A N 1
ATOM 2489 C CA . PHE A 1 324 ? -8.680 -6.718 -19.707 1.00 90.69 324 PHE A CA 1
ATOM 2490 C C . PHE A 1 324 ? -7.210 -6.590 -19.304 1.00 90.69 324 PHE A C 1
ATOM 2492 O O . PHE A 1 324 ? -6.389 -6.224 -20.142 1.00 90.69 324 PHE A O 1
ATOM 2499 N N . TYR A 1 325 ? -6.858 -6.959 -18.071 1.00 87.94 325 TYR A N 1
ATOM 2500 C CA . TYR A 1 325 ? -5.473 -6.953 -17.606 1.00 87.94 325 TYR A CA 1
ATOM 2501 C C . TYR A 1 325 ? -4.563 -7.858 -18.448 1.00 87.94 325 TYR A C 1
ATOM 2503 O O . TYR A 1 325 ? -3.511 -7.411 -18.900 1.00 87.94 325 TYR A O 1
ATOM 2511 N N . PHE A 1 326 ? -4.964 -9.103 -18.727 1.00 89.12 326 PHE A N 1
ATOM 2512 C CA . PHE A 1 326 ? -4.149 -10.016 -19.539 1.00 89.12 326 PHE A CA 1
ATOM 2513 C C . PHE A 1 326 ? -4.042 -9.582 -21.004 1.00 89.12 326 PHE A C 1
ATOM 2515 O O . PHE A 1 326 ? -2.984 -9.741 -21.610 1.00 89.12 326 PHE A O 1
ATOM 2522 N N . VAL A 1 327 ? -5.109 -9.015 -21.574 1.00 89.94 327 VAL A N 1
ATOM 2523 C CA . VAL A 1 327 ? -5.076 -8.435 -22.926 1.00 89.94 327 VAL A CA 1
ATOM 2524 C C . VAL A 1 327 ? -4.113 -7.252 -22.970 1.00 89.94 327 VAL A C 1
ATOM 2526 O O . VAL A 1 327 ? -3.276 -7.187 -23.867 1.00 89.94 327 VAL A O 1
ATOM 2529 N N . TYR A 1 328 ? -4.184 -6.355 -21.986 1.00 86.81 328 TYR A N 1
ATOM 2530 C CA . TYR A 1 328 ? -3.240 -5.252 -21.840 1.00 86.81 328 TYR A CA 1
ATOM 2531 C C . TYR A 1 328 ? -1.801 -5.757 -21.724 1.00 86.81 328 TYR A C 1
ATOM 2533 O O . TYR A 1 328 ? -0.944 -5.290 -22.466 1.00 86.81 328 TYR A O 1
ATOM 2541 N N . LEU A 1 329 ? -1.547 -6.746 -20.864 1.00 85.31 329 LEU A N 1
ATOM 2542 C CA . LEU A 1 329 ? -0.224 -7.336 -20.680 1.00 85.31 329 LEU A CA 1
ATOM 2543 C C . LEU A 1 329 ? 0.320 -7.905 -21.999 1.00 85.31 329 LEU A C 1
ATOM 2545 O O . LEU A 1 329 ? 1.460 -7.641 -22.362 1.00 85.31 329 LEU A O 1
ATOM 2549 N N . ALA A 1 330 ? -0.504 -8.646 -22.746 1.00 87.62 330 ALA A N 1
ATOM 2550 C CA . ALA A 1 330 ? -0.114 -9.218 -24.031 1.00 87.62 330 ALA A CA 1
ATOM 2551 C C . ALA A 1 330 ? 0.213 -8.139 -25.076 1.00 87.62 330 ALA A C 1
ATOM 2553 O O . ALA A 1 330 ? 1.189 -8.277 -25.812 1.00 87.62 330 ALA A O 1
ATOM 2554 N N . ILE A 1 331 ? -0.576 -7.059 -25.126 1.00 85.06 331 ILE A N 1
ATOM 2555 C CA . ILE A 1 331 ? -0.313 -5.916 -26.009 1.00 85.06 331 ILE A CA 1
ATOM 2556 C C . ILE A 1 331 ? 0.980 -5.217 -25.584 1.00 85.06 331 ILE A C 1
ATOM 2558 O O . ILE A 1 331 ? 1.864 -5.049 -26.416 1.00 85.06 331 ILE A O 1
ATOM 2562 N N . ALA A 1 332 ? 1.118 -4.871 -24.303 1.00 80.38 332 ALA A N 1
ATOM 2563 C CA . ALA A 1 332 ? 2.277 -4.168 -23.766 1.00 80.38 332 ALA A CA 1
ATOM 2564 C C . ALA A 1 332 ? 3.575 -4.927 -24.072 1.00 80.38 332 ALA A C 1
ATOM 2566 O O . ALA A 1 332 ? 4.472 -4.357 -24.691 1.00 80.38 332 ALA A O 1
ATOM 2567 N N . LEU A 1 333 ? 3.620 -6.229 -23.758 1.00 81.31 333 LEU A N 1
ATOM 2568 C CA . LEU A 1 333 ? 4.767 -7.101 -24.034 1.00 81.31 333 LEU A CA 1
ATOM 2569 C C . LEU A 1 333 ? 5.038 -7.275 -25.534 1.00 81.31 333 LEU A C 1
ATOM 2571 O O . LEU A 1 333 ? 6.192 -7.331 -25.943 1.00 81.31 333 LEU A O 1
ATOM 2575 N N . GLY A 1 334 ? 3.994 -7.356 -26.364 1.00 80.81 334 GLY A N 1
ATOM 2576 C CA . GLY A 1 334 ? 4.141 -7.480 -27.818 1.00 80.81 334 GLY A CA 1
ATOM 2577 C C . GLY A 1 334 ? 4.586 -6.189 -28.512 1.00 80.81 334 GLY A C 1
ATOM 2578 O O . GLY A 1 334 ? 5.099 -6.239 -29.627 1.00 80.81 334 GLY A O 1
ATOM 2579 N N . THR A 1 335 ? 4.381 -5.035 -27.872 1.00 77.00 335 THR A N 1
ATOM 2580 C CA . THR A 1 335 ? 4.778 -3.716 -28.391 1.00 77.00 335 THR A CA 1
ATOM 2581 C C . THR A 1 335 ? 6.121 -3.219 -27.862 1.00 77.00 335 THR A C 1
ATOM 2583 O O . THR A 1 335 ? 6.628 -2.225 -28.382 1.00 77.00 335 THR A O 1
ATOM 2586 N N . THR A 1 336 ? 6.702 -3.882 -26.854 1.00 70.56 336 THR A N 1
ATOM 2587 C CA . THR A 1 336 ? 8.034 -3.543 -26.339 1.00 70.56 336 THR A CA 1
ATOM 2588 C C . THR A 1 336 ? 9.082 -3.749 -27.447 1.00 70.56 336 THR A C 1
ATOM 2590 O O . THR A 1 336 ? 9.188 -4.862 -27.968 1.00 70.56 336 THR A O 1
ATOM 2593 N N . PRO A 1 337 ? 9.833 -2.706 -27.855 1.00 65.69 337 PRO A N 1
ATOM 2594 C CA . PRO A 1 337 ? 10.820 -2.805 -28.930 1.00 65.69 337 PRO A CA 1
ATOM 2595 C C . PRO A 1 337 ? 11.912 -3.846 -28.641 1.00 65.69 337 PRO A C 1
ATOM 2597 O O . PRO A 1 337 ? 12.436 -3.906 -27.533 1.00 65.69 337 PRO A O 1
ATOM 2600 N N . GLU A 1 338 ? 12.344 -4.601 -29.660 1.00 59.34 338 GLU A N 1
ATOM 2601 C CA . GLU A 1 338 ? 13.479 -5.542 -29.551 1.00 59.34 338 GLU A CA 1
ATOM 2602 C C . GLU A 1 338 ? 14.801 -4.855 -29.148 1.00 59.34 338 GLU A C 1
ATOM 2604 O O . GLU A 1 338 ? 15.693 -5.507 -28.608 1.00 59.34 338 GLU A O 1
ATOM 2609 N N . SER A 1 339 ? 14.932 -3.538 -29.358 1.00 57.94 339 SER A N 1
ATOM 2610 C CA . SER A 1 339 ? 16.085 -2.755 -28.892 1.00 57.94 339 SER A CA 1
ATOM 2611 C C . SER A 1 339 ? 16.233 -2.766 -27.372 1.00 57.94 339 SER A C 1
ATOM 2613 O O . SER A 1 339 ? 17.356 -2.742 -26.882 1.00 57.94 339 SER A O 1
ATOM 2615 N N . ASP A 1 340 ? 15.125 -2.877 -26.637 1.00 60.22 340 ASP A N 1
ATOM 2616 C CA . ASP A 1 340 ? 15.131 -2.909 -25.172 1.00 60.22 340 ASP A CA 1
ATOM 2617 C C . ASP A 1 340 ? 15.495 -4.312 -24.644 1.00 60.22 340 ASP A C 1
ATOM 2619 O O . ASP A 1 340 ? 15.880 -4.464 -23.487 1.00 60.22 340 ASP A O 1
ATOM 2623 N N . PHE A 1 341 ? 15.436 -5.346 -25.499 1.00 54.28 341 PHE A N 1
ATOM 2624 C CA . PHE A 1 341 ? 15.903 -6.709 -25.195 1.00 54.28 341 PHE A CA 1
ATOM 2625 C C . PHE A 1 341 ? 17.414 -6.881 -25.364 1.00 54.28 341 PHE A C 1
ATOM 2627 O O . PHE A 1 341 ? 18.003 -7.808 -24.803 1.00 54.28 341 PHE A O 1
ATOM 2634 N N . HIS A 1 342 ? 18.066 -5.987 -26.105 1.00 45.19 342 HIS A N 1
ATOM 2635 C CA . HIS A 1 342 ? 19.504 -6.015 -26.311 1.00 45.19 342 HIS A CA 1
ATOM 2636 C C . HIS A 1 342 ? 20.147 -4.813 -25.637 1.00 45.19 342 HIS A C 1
ATOM 2638 O O . HIS A 1 342 ? 20.306 -3.756 -26.241 1.00 45.19 342 HIS A O 1
ATOM 2644 N N . ARG A 1 343 ? 20.596 -5.005 -24.390 1.00 43.97 343 ARG A N 1
ATOM 2645 C CA . ARG A 1 343 ? 21.500 -4.060 -23.726 1.00 43.97 343 ARG A CA 1
ATOM 2646 C C . ARG A 1 343 ? 22.663 -3.785 -24.683 1.00 43.97 343 ARG A C 1
ATOM 2648 O O . ARG A 1 343 ? 23.403 -4.715 -25.022 1.00 43.97 343 ARG A O 1
ATOM 2655 N N . GLN A 1 344 ? 22.820 -2.539 -25.135 1.00 41.97 344 GLN A N 1
ATOM 2656 C CA . GLN A 1 344 ? 24.073 -2.105 -25.742 1.00 41.97 344 GLN A CA 1
ATOM 2657 C C . GLN A 1 344 ? 25.167 -2.460 -24.733 1.00 41.97 344 GLN A C 1
ATOM 2659 O O . GLN A 1 344 ? 25.227 -1.899 -23.641 1.00 41.97 344 GLN A O 1
ATOM 2664 N N . ARG A 1 345 ? 25.997 -3.459 -25.057 1.00 38.03 345 ARG A N 1
ATOM 2665 C CA . ARG A 1 345 ? 27.277 -3.617 -24.372 1.00 38.03 345 ARG A CA 1
ATOM 2666 C C . ARG A 1 345 ? 27.974 -2.281 -24.556 1.00 38.03 345 ARG A C 1
ATOM 2668 O O . ARG A 1 345 ? 28.193 -1.892 -25.700 1.00 38.03 345 ARG A O 1
ATOM 2675 N N . CYS A 1 346 ? 28.287 -1.590 -23.466 1.00 40.06 346 CYS A N 1
ATOM 2676 C CA . CYS A 1 346 ? 29.231 -0.489 -23.518 1.00 40.06 346 CYS A CA 1
ATOM 2677 C C . CYS A 1 346 ? 30.499 -1.041 -24.180 1.00 40.06 346 CYS A C 1
ATOM 2679 O O . CYS A 1 346 ? 31.209 -1.851 -23.580 1.00 40.06 346 CYS A O 1
ATOM 2681 N N . ASN A 1 347 ? 30.733 -0.689 -25.444 1.00 35.03 347 ASN A N 1
ATOM 2682 C CA . ASN A 1 347 ? 32.039 -0.875 -26.046 1.00 35.03 347 ASN A CA 1
ATOM 2683 C C . ASN A 1 347 ? 32.960 0.070 -25.282 1.00 35.03 347 ASN A C 1
ATOM 2685 O O . ASN A 1 347 ? 32.795 1.284 -25.337 1.00 35.03 347 ASN A O 1
ATOM 2689 N N . ALA A 1 348 ? 33.894 -0.498 -24.531 1.00 41.91 348 ALA A N 1
ATOM 2690 C CA . ALA A 1 348 ? 34.901 0.235 -23.777 1.00 41.91 348 ALA A CA 1
ATOM 2691 C C . ALA A 1 348 ? 36.004 0.833 -24.682 1.00 41.91 348 ALA A C 1
ATOM 2693 O O . ALA A 1 348 ? 37.127 0.991 -24.218 1.00 41.91 348 ALA A O 1
ATOM 2694 N N . ASP A 1 349 ? 35.695 1.148 -25.946 1.00 40.56 349 ASP A N 1
ATOM 2695 C CA . ASP A 1 349 ? 36.684 1.490 -26.980 1.00 40.56 349 ASP A CA 1
ATOM 2696 C C . ASP A 1 349 ? 36.524 2.907 -27.578 1.00 40.56 349 ASP A C 1
ATOM 2698 O O . ASP A 1 349 ? 37.286 3.258 -28.467 1.00 40.56 349 ASP A O 1
ATOM 2702 N N . ASP A 1 350 ? 35.610 3.757 -27.087 1.00 39.66 350 ASP A N 1
ATOM 2703 C CA . ASP A 1 350 ? 35.480 5.159 -27.556 1.00 39.66 350 ASP A CA 1
ATOM 2704 C C . ASP A 1 350 ? 36.073 6.182 -26.563 1.00 39.66 350 ASP A C 1
ATOM 2706 O O . ASP A 1 350 ? 35.515 7.248 -26.294 1.00 39.66 350 ASP A O 1
ATOM 2710 N N . HIS A 1 351 ? 37.247 5.860 -26.021 1.00 40.12 351 HIS A N 1
ATOM 2711 C CA . HIS A 1 351 ? 38.159 6.844 -25.440 1.00 40.12 351 HIS A CA 1
ATOM 2712 C C . HIS A 1 351 ? 39.565 6.615 -26.001 1.00 40.12 351 HIS A C 1
ATOM 2714 O O . HIS A 1 351 ? 40.381 5.954 -25.365 1.00 40.12 351 HIS A O 1
ATOM 2720 N N . ASP A 1 352 ? 39.825 7.187 -27.176 1.00 34.28 352 ASP A N 1
ATOM 2721 C CA . ASP A 1 352 ? 41.170 7.512 -27.669 1.00 34.28 352 ASP A CA 1
ATOM 2722 C C . ASP A 1 352 ? 41.181 8.930 -28.263 1.00 34.28 352 ASP A C 1
ATOM 2724 O O . ASP A 1 352 ? 40.286 9.244 -29.087 1.00 34.28 352 ASP A O 1
#